Protein AF-J2VXT3-F1 (afdb_monomer)

Structure (mmCIF, N/CA/C/O backbone):
data_AF-J2VXT3-F1
#
_entry.id   AF-J2VXT3-F1
#
loop_
_atom_site.group_PDB
_atom_site.id
_atom_site.type_symbol
_atom_site.label_atom_id
_atom_site.label_alt_id
_atom_site.label_comp_id
_atom_site.label_asym_id
_atom_site.label_entity_id
_atom_site.label_seq_id
_atom_site.pdbx_PDB_ins_code
_atom_site.Cartn_x
_atom_site.Cartn_y
_atom_site.Cartn_z
_atom_site.occupancy
_atom_site.B_iso_or_equiv
_atom_site.auth_seq_id
_atom_site.auth_comp_id
_atom_site.auth_asym_id
_atom_site.auth_atom_id
_atom_site.pdbx_PDB_model_num
ATOM 1 N N . MET A 1 1 ? 18.636 -1.613 35.268 1.00 57.06 1 MET A N 1
ATOM 2 C CA . MET A 1 1 ? 18.680 -3.019 35.725 1.00 57.06 1 MET A CA 1
ATOM 3 C C . MET A 1 1 ? 19.444 -3.824 34.692 1.00 57.06 1 MET A C 1
ATOM 5 O O . MET A 1 1 ? 19.239 -3.580 33.511 1.00 57.06 1 MET A O 1
ATOM 9 N N . ARG A 1 2 ? 20.350 -4.712 35.115 1.00 80.94 2 ARG A N 1
ATOM 10 C CA . ARG A 1 2 ? 21.022 -5.673 34.228 1.00 80.94 2 ARG A CA 1
ATOM 11 C C . ARG A 1 2 ? 20.214 -6.967 34.275 1.00 80.94 2 ARG A C 1
ATOM 13 O O . ARG A 1 2 ? 20.297 -7.686 35.263 1.00 80.94 2 ARG A O 1
ATOM 20 N N . PHE A 1 3 ? 19.382 -7.190 33.260 1.00 83.06 3 PHE A N 1
ATOM 21 C CA . PHE A 1 3 ? 18.452 -8.325 33.219 1.00 83.06 3 PHE A CA 1
ATOM 22 C C . PHE A 1 3 ? 19.189 -9.671 33.278 1.00 83.06 3 PHE A C 1
ATOM 24 O O . PHE A 1 3 ? 18.784 -10.542 34.034 1.00 83.06 3 PHE A O 1
ATOM 31 N N . ASP A 1 4 ? 20.355 -9.773 32.636 1.00 86.12 4 ASP A N 1
ATOM 32 C CA . ASP A 1 4 ? 21.163 -11.002 32.627 1.00 86.12 4 ASP A CA 1
ATOM 33 C C . ASP A 1 4 ? 21.595 -11.468 34.032 1.00 86.12 4 ASP A C 1
ATOM 35 O O . ASP A 1 4 ? 21.594 -12.660 34.325 1.00 86.12 4 ASP A O 1
ATOM 39 N N . GLU A 1 5 ? 21.967 -10.539 34.922 1.00 88.19 5 GLU A N 1
ATOM 40 C CA . GLU A 1 5 ? 22.395 -10.873 36.293 1.00 88.19 5 GLU A CA 1
ATOM 41 C C . GLU A 1 5 ? 21.204 -11.246 37.182 1.00 88.19 5 GLU A C 1
ATOM 43 O O . GLU A 1 5 ? 21.321 -12.100 38.058 1.00 88.19 5 GLU A O 1
ATOM 48 N N . TYR A 1 6 ? 20.050 -10.618 36.943 1.00 82.62 6 TYR A N 1
ATOM 49 C CA . TYR A 1 6 ? 18.806 -10.935 37.638 1.00 82.62 6 TYR A CA 1
ATOM 50 C C . TYR A 1 6 ? 18.299 -12.331 37.253 1.00 82.62 6 TYR A C 1
ATOM 52 O O . TYR A 1 6 ? 17.934 -13.117 38.130 1.00 82.62 6 TYR A O 1
ATOM 60 N N . ASP A 1 7 ? 18.353 -12.675 35.967 1.00 83.12 7 ASP A N 1
ATOM 61 C CA . ASP A 1 7 ? 17.944 -13.983 35.450 1.00 83.12 7 ASP A CA 1
ATOM 62 C C . ASP A 1 7 ? 18.881 -15.095 35.931 1.00 83.12 7 ASP A C 1
ATOM 64 O O . ASP A 1 7 ? 18.415 -16.146 36.365 1.00 83.12 7 ASP A O 1
ATOM 68 N N . GLN A 1 8 ? 20.199 -14.857 35.956 1.00 87.94 8 GLN A N 1
ATOM 69 C CA . GLN A 1 8 ? 21.172 -15.834 36.468 1.00 87.94 8 GLN A CA 1
ATOM 70 C C . GLN A 1 8 ? 20.928 -16.227 37.932 1.00 87.94 8 GLN A C 1
ATOM 72 O O . GLN A 1 8 ? 21.188 -17.369 38.308 1.00 87.94 8 GLN A O 1
ATOM 77 N N . VAL A 1 9 ? 20.446 -15.293 38.757 1.00 85.44 9 VAL A N 1
ATOM 78 C CA . VAL A 1 9 ? 20.171 -15.536 40.181 1.00 85.44 9 VAL A CA 1
ATOM 79 C C . VAL A 1 9 ? 18.765 -16.097 40.399 1.00 85.44 9 VAL A C 1
ATOM 81 O O . VAL A 1 9 ? 18.576 -16.962 41.251 1.00 85.44 9 VAL A O 1
ATOM 84 N N . SER A 1 10 ? 17.774 -15.615 39.649 1.00 80.19 10 SER A N 1
ATOM 85 C CA . SER A 1 10 ? 16.368 -15.973 39.854 1.00 80.19 10 SER A CA 1
ATOM 86 C C . SER A 1 10 ? 15.973 -17.294 39.184 1.00 80.19 10 SER A C 1
ATOM 88 O O . SER A 1 10 ? 15.218 -18.068 39.769 1.00 80.19 10 SER A O 1
ATOM 90 N N . PHE A 1 11 ? 16.536 -17.621 38.016 1.00 79.75 11 PHE A N 1
ATOM 91 C CA . PHE A 1 11 ? 16.177 -18.822 37.255 1.00 79.75 11 PHE A CA 1
ATOM 92 C C . PHE A 1 11 ? 16.401 -20.143 38.019 1.00 79.75 11 PHE A C 1
ATOM 94 O O . PHE A 1 11 ? 15.481 -20.963 38.042 1.00 79.75 11 PHE A O 1
ATOM 101 N N . PRO A 1 12 ? 17.539 -20.373 38.713 1.00 80.94 12 PRO A N 1
ATOM 102 C CA . PRO A 1 12 ? 17.725 -21.590 39.508 1.00 80.94 12 PRO A CA 1
ATOM 103 C C . PRO A 1 12 ? 16.728 -21.707 40.670 1.00 80.94 12 PRO A C 1
ATOM 105 O O . PRO A 1 12 ? 16.311 -22.813 41.004 1.00 80.94 12 PRO A O 1
ATOM 108 N N . LEU A 1 13 ? 16.317 -20.574 41.258 1.00 77.12 13 LEU A N 1
ATOM 109 C CA . LEU A 1 13 ? 15.332 -20.537 42.343 1.00 77.12 13 LEU A CA 1
ATOM 110 C C . LEU A 1 13 ? 13.930 -20.927 41.853 1.00 77.12 13 LEU A C 1
ATOM 112 O O . LEU A 1 13 ? 13.207 -21.591 42.591 1.00 77.12 13 LEU A O 1
ATOM 116 N N . TYR A 1 14 ? 13.554 -20.562 40.623 1.00 73.75 14 TYR A N 1
ATOM 117 C CA . TYR A 1 14 ? 12.281 -20.974 40.011 1.00 73.75 14 TYR A CA 1
ATOM 118 C C . TYR A 1 14 ? 12.310 -22.416 39.483 1.00 73.75 14 TYR A C 1
ATOM 120 O O . TYR A 1 14 ? 11.306 -23.117 39.537 1.00 73.75 14 TYR A O 1
ATOM 128 N N . TYR A 1 15 ? 13.456 -22.883 38.983 1.00 70.44 15 TYR A N 1
ATOM 129 C CA . TYR A 1 15 ? 13.566 -24.217 38.387 1.00 70.44 15 TYR A CA 1
ATOM 130 C C . TYR A 1 15 ? 13.522 -25.354 39.427 1.00 70.44 15 TYR A C 1
ATOM 132 O O . TYR A 1 15 ? 12.909 -26.388 39.170 1.00 70.44 15 TYR A O 1
ATOM 140 N N . ASP A 1 16 ? 14.146 -25.176 40.600 1.00 67.00 16 ASP A N 1
ATOM 141 C CA . ASP A 1 16 ? 14.317 -26.244 41.608 1.00 67.00 16 ASP A CA 1
ATOM 142 C C . ASP A 1 16 ? 13.154 -26.351 42.615 1.00 67.00 16 ASP A C 1
ATOM 144 O O . ASP A 1 16 ? 12.951 -27.374 43.264 1.00 67.00 16 ASP A O 1
ATOM 148 N N . THR A 1 17 ? 12.343 -25.302 42.745 1.00 67.62 17 THR A N 1
ATOM 149 C CA . THR A 1 17 ? 11.277 -25.231 43.757 1.00 67.62 17 THR A CA 1
ATOM 150 C C . THR A 1 17 ? 9.968 -25.894 43.324 1.00 67.62 17 THR A C 1
ATOM 152 O O . THR A 1 17 ? 9.045 -26.001 44.132 1.00 67.62 17 THR A O 1
ATOM 155 N N . GLY A 1 18 ? 9.842 -26.335 42.064 1.00 61.47 18 GLY A N 1
ATOM 156 C CA . GLY A 1 18 ? 8.611 -26.927 41.512 1.00 61.47 18 GLY A CA 1
ATOM 157 C C . GLY A 1 18 ? 7.424 -25.953 41.420 1.00 61.47 18 GLY A C 1
ATOM 158 O O . GLY A 1 18 ? 6.427 -26.243 40.759 1.00 61.47 18 GLY A O 1
ATOM 159 N N . THR A 1 19 ? 7.536 -24.776 42.035 1.00 62.12 19 THR A N 1
ATOM 160 C CA . THR A 1 19 ? 6.777 -23.580 41.701 1.00 62.12 19 THR A CA 1
ATOM 161 C C . THR A 1 19 ? 7.356 -23.072 40.390 1.00 62.12 19 THR A C 1
ATOM 163 O O . THR A 1 19 ? 8.467 -22.559 40.393 1.00 62.12 19 THR A O 1
ATOM 166 N N . GLY A 1 20 ? 6.670 -23.291 39.266 1.00 63.31 20 GLY A N 1
ATOM 167 C CA . GLY A 1 20 ? 7.091 -22.751 37.970 1.00 63.31 20 GLY A CA 1
ATOM 168 C C . GLY A 1 20 ? 7.161 -21.217 37.961 1.00 63.31 20 GLY A C 1
ATOM 169 O O . GLY A 1 20 ? 7.334 -20.566 38.989 1.00 63.31 20 GLY A O 1
ATOM 170 N N . GLU A 1 21 ? 7.006 -20.608 36.789 1.00 64.62 21 GLU A N 1
ATOM 171 C CA . GLU A 1 21 ? 6.978 -19.147 36.665 1.00 64.62 21 GLU A CA 1
ATOM 172 C C . GLU A 1 21 ? 5.977 -18.534 37.680 1.00 64.62 21 GLU A C 1
ATOM 174 O O . GLU A 1 21 ? 4.809 -18.932 37.702 1.00 64.62 21 GLU A O 1
ATOM 179 N N . PRO A 1 22 ? 6.415 -17.628 38.580 1.00 63.44 22 PRO A N 1
ATOM 180 C CA . PRO A 1 22 ? 5.638 -17.221 39.760 1.00 63.44 22 PRO A CA 1
ATOM 181 C C . PRO A 1 22 ? 4.381 -16.412 39.414 1.00 63.44 22 PRO A C 1
ATOM 183 O O . PRO A 1 22 ? 3.518 -16.209 40.268 1.00 63.44 22 PRO A O 1
ATOM 186 N N . SER A 1 23 ? 4.276 -15.941 38.172 1.00 69.12 23 SER A N 1
ATOM 187 C CA . SER A 1 23 ? 3.123 -15.226 37.644 1.00 69.12 23 SER A CA 1
ATOM 188 C C . SER A 1 23 ? 2.583 -15.946 36.419 1.00 69.12 23 SER A C 1
ATOM 190 O O . SER A 1 23 ? 3.312 -16.156 35.452 1.00 69.12 23 SER A O 1
ATOM 192 N N . THR A 1 24 ? 1.288 -16.248 36.422 1.00 71.94 24 THR A N 1
ATOM 193 C CA . THR A 1 24 ? 0.590 -16.682 35.213 1.00 71.94 24 THR A CA 1
ATOM 194 C C . THR A 1 24 ? 0.657 -15.562 34.178 1.00 71.94 24 THR A C 1
ATOM 196 O O . THR A 1 24 ? 0.096 -14.487 34.390 1.00 71.94 24 THR A O 1
ATOM 199 N N . VAL A 1 25 ? 1.343 -15.804 33.063 1.00 78.69 25 VAL A N 1
ATOM 200 C CA . VAL A 1 25 ? 1.328 -14.898 31.913 1.00 78.69 25 VAL A CA 1
ATOM 201 C C . VAL A 1 25 ? 0.141 -15.278 31.038 1.00 78.69 25 VAL A C 1
ATOM 203 O O . VAL A 1 25 ? 0.118 -16.350 30.433 1.00 78.69 25 VAL A O 1
ATOM 206 N N . GLU A 1 26 ? -0.867 -14.412 30.986 1.00 82.69 26 GLU A N 1
ATOM 207 C CA . GLU A 1 26 ? -1.984 -14.593 30.063 1.00 82.69 26 GLU A CA 1
ATOM 208 C C . GLU A 1 26 ? -1.557 -14.201 28.645 1.00 82.69 26 GLU A C 1
ATOM 210 O O . GLU A 1 26 ? -1.003 -13.125 28.411 1.00 82.69 26 GLU A O 1
ATOM 215 N N . VAL A 1 27 ? -1.813 -15.087 27.682 1.00 88.00 27 VAL A N 1
ATOM 216 C CA . VAL A 1 27 ? -1.552 -14.821 26.267 1.00 88.00 27 VAL A CA 1
ATOM 217 C C . VAL A 1 27 ? -2.841 -14.350 25.617 1.00 88.00 27 VAL A C 1
ATOM 219 O O . VAL A 1 27 ? -3.770 -15.128 25.406 1.00 88.00 27 VAL A O 1
ATOM 222 N N . VAL A 1 28 ? -2.868 -13.073 25.252 1.00 89.31 28 VAL A N 1
ATOM 223 C CA . VAL A 1 28 ? -4.007 -12.449 24.580 1.00 89.31 28 VAL A CA 1
ATOM 224 C C . VAL A 1 28 ? -3.690 -12.292 23.100 1.00 89.31 28 VAL A C 1
ATOM 226 O O . VAL A 1 28 ? -2.716 -11.641 22.717 1.00 89.31 28 VAL A O 1
ATOM 229 N N . ARG A 1 29 ? -4.529 -12.879 22.244 1.00 89.88 29 ARG A N 1
ATOM 230 C CA . ARG A 1 29 ? -4.445 -12.704 20.791 1.00 89.88 29 ARG A CA 1
ATOM 231 C C . ARG A 1 29 ? -5.191 -11.434 20.382 1.00 89.88 29 ARG A C 1
ATOM 233 O O . ARG A 1 29 ? -6.381 -11.294 20.646 1.00 89.88 29 ARG A O 1
ATOM 240 N N . ILE A 1 30 ? -4.508 -10.545 19.663 1.00 90.25 30 ILE A N 1
ATOM 241 C CA . ILE A 1 30 ? -5.126 -9.400 18.986 1.00 90.25 30 ILE A CA 1
ATOM 242 C C . ILE A 1 30 ? -5.135 -9.697 17.488 1.00 90.25 30 ILE A C 1
ATOM 244 O O . ILE A 1 30 ? -4.081 -9.780 16.859 1.00 90.25 30 ILE A O 1
ATOM 248 N N . SER A 1 31 ? -6.321 -9.908 16.918 1.00 88.56 31 SER A N 1
ATOM 249 C CA . SER A 1 31 ? -6.483 -10.274 15.511 1.00 88.56 31 SER A CA 1
ATOM 250 C C . SER A 1 31 ? -7.756 -9.663 14.918 1.00 88.56 31 SER A C 1
ATOM 252 O O . SER A 1 31 ? -8.776 -9.631 15.612 1.00 88.56 31 SER A O 1
ATOM 254 N N . PRO A 1 32 ? -7.731 -9.246 13.638 1.00 88.56 32 PRO A N 1
ATOM 255 C CA . PRO A 1 32 ? -8.920 -8.754 12.941 1.00 88.56 32 PRO A CA 1
ATOM 256 C C . PRO A 1 32 ? -10.075 -9.756 12.907 1.00 88.56 32 PRO A C 1
ATOM 258 O O . PRO A 1 32 ? -11.232 -9.352 12.976 1.00 88.56 32 PRO A O 1
ATOM 261 N N . GLU A 1 33 ? -9.756 -11.053 12.852 1.00 87.75 33 GLU A N 1
ATOM 262 C CA . GLU A 1 33 ? -10.724 -12.159 12.863 1.00 87.75 33 GLU A CA 1
ATOM 263 C C . GLU A 1 33 ? -11.439 -12.306 14.214 1.00 87.75 33 GLU A C 1
ATOM 265 O O . GLU A 1 33 ? -12.527 -12.879 14.294 1.00 87.75 33 GLU A O 1
ATOM 270 N N . ASP A 1 34 ? -10.809 -11.829 15.292 1.00 90.06 34 ASP A N 1
ATOM 271 C CA . ASP A 1 34 ? -11.348 -11.919 16.644 1.00 90.06 34 ASP A CA 1
ATOM 272 C C . ASP A 1 34 ? -12.244 -10.724 16.979 1.00 90.06 34 ASP A C 1
ATOM 274 O O . ASP A 1 34 ? -13.239 -10.903 17.676 1.00 90.06 34 ASP A O 1
ATOM 278 N N . ALA A 1 35 ? -11.958 -9.541 16.434 1.00 92.56 35 ALA A N 1
ATOM 279 C CA . ALA A 1 35 ? -12.797 -8.357 16.587 1.00 92.56 35 ALA A CA 1
ATOM 280 C C . ALA A 1 35 ? -14.028 -8.426 15.667 1.00 92.56 35 ALA A C 1
ATOM 282 O O . ALA A 1 35 ? -13.901 -8.318 14.455 1.00 92.56 35 ALA A O 1
ATOM 283 N N . SER A 1 36 ? -15.229 -8.600 16.213 1.00 91.31 36 SER A N 1
ATOM 284 C CA . SER A 1 36 ? -16.452 -8.826 15.416 1.00 91.31 36 SER A CA 1
ATOM 285 C C . SER A 1 36 ? -17.468 -7.688 15.515 1.00 91.31 36 SER A C 1
ATOM 287 O O . SER A 1 36 ? -18.481 -7.714 14.820 1.00 91.31 36 SER A O 1
ATOM 289 N N . SER A 1 37 ? -17.209 -6.659 16.333 1.00 90.56 37 SER A N 1
ATOM 290 C CA . SER A 1 37 ? -18.201 -5.607 16.606 1.00 90.56 37 SER A CA 1
ATOM 291 C C . SER A 1 37 ? -18.589 -4.764 15.384 1.00 90.56 37 SER A C 1
ATOM 293 O O . SER A 1 37 ? -19.707 -4.245 15.323 1.00 90.56 37 SER A O 1
ATOM 295 N N . LEU A 1 38 ? -17.676 -4.604 14.419 1.00 89.56 38 LEU A N 1
ATOM 296 C CA . LEU A 1 38 ? -17.919 -3.858 13.181 1.00 89.56 38 LEU A CA 1
ATOM 297 C C . LEU A 1 38 ? -18.078 -4.778 11.972 1.00 89.56 38 LEU A C 1
ATOM 299 O O . LEU A 1 38 ? -19.038 -4.642 11.222 1.00 89.56 38 LEU A O 1
ATOM 303 N N . ILE A 1 39 ? -17.142 -5.703 11.771 1.00 88.00 39 ILE A N 1
ATOM 304 C CA . ILE A 1 39 ? -17.186 -6.685 10.685 1.00 88.00 39 ILE A CA 1
ATOM 305 C C . ILE A 1 39 ? -16.735 -8.022 11.264 1.00 88.00 39 ILE A C 1
ATOM 307 O O . ILE A 1 39 ? -15.639 -8.105 11.819 1.00 88.00 39 ILE A O 1
ATOM 311 N N . ASP A 1 40 ? -17.559 -9.057 11.113 1.00 87.19 40 ASP A N 1
ATOM 312 C CA . ASP A 1 40 ? -17.205 -10.432 11.470 1.00 87.19 40 ASP A CA 1
ATOM 313 C C . ASP A 1 40 ? -16.637 -11.161 10.243 1.00 87.19 40 ASP A C 1
ATOM 315 O O . ASP A 1 40 ? -17.373 -11.749 9.456 1.00 87.19 40 ASP A O 1
ATOM 319 N N . GLU A 1 41 ? -15.311 -11.139 10.076 1.00 79.88 41 GLU A N 1
ATOM 320 C CA . GLU A 1 41 ? -14.649 -11.777 8.925 1.00 79.88 41 GLU A CA 1
ATOM 321 C C . GLU A 1 41 ? -14.821 -13.310 8.886 1.00 79.88 41 GLU A C 1
ATOM 323 O O . GLU A 1 41 ? -14.661 -13.913 7.823 1.00 79.88 41 GLU A O 1
ATOM 328 N N . ARG A 1 42 ? -15.145 -13.958 10.018 1.00 76.56 42 ARG A N 1
ATOM 329 C CA . ARG A 1 42 ? -15.316 -15.420 10.093 1.00 76.56 42 ARG A CA 1
ATOM 330 C C . ARG A 1 42 ? -16.704 -15.865 9.657 1.00 76.56 42 ARG A C 1
ATOM 332 O O . ARG A 1 42 ? -16.824 -16.910 9.018 1.00 76.56 42 ARG A O 1
ATOM 339 N N . HIS A 1 43 ? -17.731 -15.096 10.010 1.00 69.75 43 HIS A N 1
ATOM 340 C CA . HIS A 1 43 ? -19.128 -15.464 9.768 1.00 69.75 43 HIS A CA 1
ATOM 341 C C . HIS A 1 43 ? -19.831 -14.599 8.721 1.00 69.75 43 HIS A C 1
ATOM 343 O O . HIS A 1 43 ? -21.008 -14.840 8.452 1.00 69.75 43 HIS A O 1
ATOM 349 N N . ASP A 1 44 ? -19.150 -13.635 8.098 1.00 66.12 44 ASP A N 1
ATOM 350 C CA . ASP A 1 44 ? -19.704 -12.913 6.954 1.00 66.12 44 ASP A CA 1
ATOM 351 C C . ASP A 1 44 ? -19.900 -13.876 5.764 1.00 66.12 44 ASP A C 1
ATOM 353 O O . ASP A 1 44 ? -18.947 -14.269 5.086 1.00 66.12 44 ASP A O 1
ATOM 357 N N . GLN A 1 45 ? -21.157 -14.293 5.553 1.00 53.00 45 GLN A N 1
ATOM 358 C CA . GLN A 1 45 ? -21.620 -15.224 4.512 1.00 53.00 45 GLN A CA 1
ATOM 359 C C . GLN A 1 45 ? -21.947 -14.519 3.184 1.00 53.00 45 GLN A C 1
ATOM 361 O O . GLN A 1 45 ? -22.822 -14.958 2.431 1.00 53.00 45 GLN A O 1
ATOM 366 N N . GLY A 1 46 ? -21.272 -13.414 2.864 1.00 56.03 46 GLY A N 1
ATOM 367 C CA . GLY A 1 46 ? -21.299 -12.880 1.506 1.00 56.03 46 GLY A CA 1
ATOM 368 C C . GLY A 1 46 ? -20.886 -13.954 0.487 1.00 56.03 46 GLY A C 1
ATOM 369 O O . GLY A 1 46 ? -20.044 -14.809 0.770 1.00 56.03 46 GLY A O 1
ATOM 370 N N . ALA A 1 47 ? -21.466 -13.933 -0.720 1.00 48.81 47 ALA A N 1
ATOM 371 C CA . ALA A 1 47 ? -20.981 -14.777 -1.815 1.00 48.81 47 ALA A CA 1
ATOM 372 C C . ALA A 1 47 ? -19.457 -14.597 -1.940 1.00 48.81 47 ALA A C 1
ATOM 374 O O . ALA A 1 47 ? -18.989 -13.465 -1.898 1.00 48.81 47 ALA A O 1
ATOM 375 N N . VAL A 1 48 ? -18.694 -15.685 -2.110 1.00 50.81 48 VAL A N 1
ATOM 376 C CA . VAL A 1 48 ? -17.209 -15.753 -2.067 1.00 50.81 48 VAL A CA 1
ATOM 377 C C . VAL A 1 48 ? -16.487 -14.648 -2.876 1.00 50.81 48 VAL A C 1
ATOM 379 O O . VAL A 1 48 ? -15.328 -14.337 -2.616 1.00 50.81 48 VAL A O 1
ATOM 382 N N . ALA A 1 49 ? -17.170 -14.012 -3.832 1.00 47.56 49 ALA A N 1
ATOM 383 C CA . ALA A 1 49 ? -16.686 -12.873 -4.611 1.00 47.56 49 ALA A CA 1
ATOM 384 C C . ALA A 1 49 ? -16.715 -11.497 -3.894 1.00 47.56 49 ALA A C 1
ATOM 386 O O . ALA A 1 49 ? -16.043 -10.580 -4.363 1.00 47.56 49 ALA A O 1
ATOM 387 N N . HIS A 1 50 ? -17.457 -11.330 -2.792 1.00 52.62 50 HIS A N 1
ATOM 388 C CA . HIS A 1 50 ? -17.724 -10.038 -2.134 1.00 52.62 50 HIS A CA 1
ATOM 389 C C . HIS A 1 50 ? -17.619 -10.082 -0.601 1.00 52.62 50 HIS A C 1
ATOM 391 O O . HIS A 1 50 ? -18.280 -9.309 0.087 1.00 52.62 50 HIS A O 1
ATOM 397 N N . GLN A 1 51 ? -16.797 -10.975 -0.045 1.00 64.88 51 GLN A N 1
ATOM 398 C CA . GLN A 1 51 ? -16.527 -10.956 1.392 1.00 64.88 51 GLN A CA 1
ATOM 399 C C . GLN A 1 51 ? -15.701 -9.706 1.733 1.00 64.88 51 GLN A C 1
ATOM 401 O O . GLN A 1 51 ? -14.552 -9.562 1.283 1.00 64.88 51 GLN A O 1
ATOM 406 N N . ARG A 1 52 ? -16.294 -8.782 2.499 1.00 73.44 52 ARG A N 1
ATOM 407 C CA . ARG A 1 52 ? -15.608 -7.562 2.930 1.00 73.44 52 ARG A CA 1
ATOM 408 C C . ARG A 1 52 ? -14.496 -7.976 3.883 1.00 73.44 52 ARG A C 1
ATOM 410 O O . ARG A 1 52 ? -14.709 -8.721 4.829 1.00 73.44 52 ARG A O 1
ATOM 417 N N . ARG A 1 53 ? -13.282 -7.504 3.605 1.00 80.94 53 ARG A N 1
ATOM 418 C CA . ARG A 1 53 ? -12.139 -7.686 4.514 1.00 80.94 53 ARG A CA 1
ATOM 419 C C . ARG A 1 53 ? -11.649 -6.332 4.956 1.00 80.94 53 ARG A C 1
ATOM 421 O O . ARG A 1 53 ? -11.560 -5.419 4.128 1.00 80.94 53 ARG A O 1
ATOM 428 N N . LYS A 1 54 ? -11.298 -6.252 6.229 1.00 88.38 54 LYS A N 1
ATOM 429 C CA . LYS A 1 54 ? -10.794 -5.058 6.891 1.00 88.38 54 LYS A CA 1
ATOM 430 C C . LYS A 1 54 ? -9.431 -4.673 6.329 1.00 88.38 54 LYS A C 1
ATOM 432 O O . LYS A 1 54 ? -9.235 -3.548 5.880 1.00 88.38 54 LYS A O 1
ATOM 437 N N . LEU A 1 55 ? -8.500 -5.627 6.284 1.00 88.25 55 LEU A N 1
ATOM 438 C CA . LEU A 1 55 ? -7.105 -5.362 5.923 1.00 88.25 55 LEU A CA 1
ATOM 439 C C . LEU A 1 55 ? -6.831 -5.536 4.425 1.00 88.25 55 LEU A C 1
ATOM 441 O O . LEU A 1 55 ? -6.992 -6.627 3.870 1.00 88.25 55 LEU A O 1
ATOM 445 N N . ALA A 1 56 ? -6.305 -4.488 3.790 1.00 83.81 56 ALA A N 1
ATOM 446 C CA . ALA A 1 56 ? -5.813 -4.534 2.413 1.00 83.81 56 ALA A CA 1
ATOM 447 C C . ALA A 1 56 ? -4.370 -5.041 2.325 1.00 83.81 56 ALA A C 1
ATOM 449 O O . ALA A 1 56 ? -3.987 -5.657 1.329 1.00 83.81 56 ALA A O 1
ATOM 450 N N . GLY A 1 57 ? -3.571 -4.852 3.377 1.00 74.06 57 GLY A N 1
ATOM 451 C CA . GLY A 1 57 ? -2.180 -5.290 3.415 1.00 74.06 57 GLY A CA 1
ATOM 452 C C . GLY A 1 57 ? -1.980 -6.798 3.368 1.00 74.06 57 GLY A C 1
ATOM 453 O O . GLY A 1 57 ? -0.886 -7.234 3.029 1.00 74.06 57 GLY A O 1
ATOM 454 N N . THR A 1 58 ? -3.026 -7.595 3.618 1.00 75.94 58 THR A N 1
ATOM 455 C CA . THR A 1 58 ? -3.007 -9.061 3.449 1.00 75.94 58 THR A CA 1
ATOM 456 C C . THR A 1 58 ? -2.804 -9.493 1.993 1.00 75.94 58 THR A C 1
ATOM 458 O O . THR A 1 58 ? -2.377 -10.619 1.733 1.00 75.94 58 THR A O 1
ATOM 461 N N . ALA A 1 59 ? -3.045 -8.597 1.032 1.00 75.81 59 ALA A N 1
ATOM 462 C CA . ALA A 1 59 ? -2.714 -8.825 -0.366 1.00 75.81 59 ALA A CA 1
ATOM 463 C C . ALA A 1 59 ? -1.196 -8.984 -0.580 1.00 75.81 59 ALA A C 1
ATOM 465 O O . ALA A 1 59 ? -0.376 -8.536 0.222 1.00 75.81 59 ALA A O 1
ATOM 466 N N . LEU A 1 60 ? -0.820 -9.614 -1.700 1.00 71.19 60 LEU A N 1
ATOM 467 C CA . LEU A 1 60 ? 0.580 -9.844 -2.086 1.00 71.19 60 LEU A CA 1
ATOM 468 C C . LEU A 1 60 ? 1.413 -10.501 -0.970 1.00 71.19 60 LEU A C 1
ATOM 470 O O . LEU A 1 60 ? 2.474 -10.002 -0.606 1.00 71.19 60 LEU A O 1
ATOM 474 N N . PHE A 1 61 ? 0.923 -11.617 -0.423 1.00 74.75 61 PHE A N 1
ATOM 475 C CA . PHE A 1 61 ? 1.591 -12.355 0.659 1.00 74.75 61 PHE A CA 1
ATOM 476 C C . PHE A 1 61 ? 1.876 -11.488 1.900 1.00 74.75 61 PHE A C 1
ATOM 478 O O . PHE A 1 61 ? 2.961 -11.565 2.466 1.00 74.75 61 PHE A O 1
ATOM 485 N N . HIS A 1 62 ? 0.909 -10.664 2.320 1.00 75.75 62 HIS A N 1
ATOM 486 C CA . HIS A 1 62 ? 1.010 -9.751 3.471 1.00 75.75 62 HIS A CA 1
ATOM 487 C C . HIS A 1 62 ? 1.924 -8.525 3.289 1.00 75.75 62 HIS A C 1
ATOM 489 O O . HIS A 1 62 ? 2.206 -7.815 4.255 1.00 75.75 62 HIS A O 1
ATOM 495 N N . PHE A 1 63 ? 2.366 -8.233 2.060 1.00 74.56 63 PHE A N 1
ATOM 496 C CA . PHE A 1 63 ? 3.187 -7.053 1.760 1.00 74.56 63 PHE A CA 1
ATOM 497 C C . PHE A 1 63 ? 2.416 -5.907 1.095 1.00 74.56 63 PHE A C 1
ATOM 499 O O . PHE A 1 63 ? 3.017 -4.877 0.777 1.00 74.56 63 PHE A O 1
ATOM 506 N N . GLY A 1 64 ? 1.100 -6.038 0.899 1.00 72.38 64 GLY A N 1
ATOM 507 C CA . GLY A 1 64 ? 0.281 -5.022 0.231 1.00 72.38 64 GLY A CA 1
ATOM 508 C C . GLY A 1 64 ? 0.397 -3.637 0.873 1.00 72.38 64 GLY A C 1
ATOM 509 O O . GLY A 1 64 ? 0.502 -2.631 0.172 1.00 72.38 64 GLY A O 1
ATOM 510 N N . ALA A 1 65 ? 0.491 -3.585 2.203 1.00 69.75 65 ALA A N 1
ATOM 511 C CA . ALA A 1 65 ? 0.620 -2.337 2.946 1.00 69.75 65 ALA A CA 1
ATOM 512 C C . ALA A 1 65 ? 1.898 -1.560 2.572 1.00 69.75 65 ALA A C 1
ATOM 514 O O . ALA A 1 65 ? 1.923 -0.342 2.634 1.00 69.75 65 ALA A O 1
ATOM 515 N N . PHE A 1 66 ? 2.978 -2.192 2.111 1.00 73.56 66 PHE A N 1
ATOM 516 C CA . PHE A 1 66 ? 4.196 -1.445 1.760 1.00 73.56 66 PHE A CA 1
ATOM 517 C C . PHE A 1 66 ? 4.104 -0.703 0.424 1.00 73.56 66 PHE A C 1
ATOM 519 O O . PHE A 1 66 ? 4.938 0.160 0.139 1.00 73.56 66 PHE A O 1
ATOM 526 N N . LEU A 1 67 ? 3.121 -1.044 -0.406 1.00 74.19 67 LEU A N 1
ATOM 527 C CA . LEU A 1 67 ? 3.063 -0.608 -1.799 1.00 74.19 67 LEU A CA 1
ATOM 528 C C . LEU A 1 67 ? 2.118 0.570 -2.011 1.00 74.19 67 LEU A C 1
ATOM 530 O O . LEU A 1 67 ? 2.351 1.362 -2.924 1.00 74.19 67 LEU A O 1
ATOM 534 N N . ASP A 1 68 ? 1.121 0.725 -1.140 1.00 78.50 68 ASP A N 1
ATOM 535 C CA . ASP A 1 68 ? 0.109 1.765 -1.258 1.00 78.50 68 ASP A CA 1
ATOM 536 C C . ASP A 1 68 ? -0.099 2.513 0.072 1.00 78.50 68 ASP A C 1
ATOM 538 O O . ASP A 1 68 ? -0.290 1.928 1.140 1.00 78.50 68 ASP A O 1
ATOM 542 N N . ALA A 1 69 ? -0.039 3.846 0.029 1.00 81.88 69 ALA A N 1
ATOM 543 C CA . ALA A 1 69 ? -0.243 4.682 1.211 1.00 81.88 69 ALA A CA 1
ATOM 544 C C . ALA A 1 69 ? -1.694 4.657 1.720 1.00 81.88 69 ALA A C 1
ATOM 546 O O . ALA A 1 69 ? -1.913 4.760 2.926 1.00 81.88 69 ALA A O 1
ATOM 547 N N . GLN A 1 70 ? -2.674 4.511 0.831 1.00 83.19 70 GLN A N 1
ATOM 548 C CA . GLN A 1 70 ? -4.081 4.381 1.189 1.00 83.19 70 GLN A CA 1
ATOM 549 C C . GLN A 1 70 ? -4.346 3.051 1.893 1.00 83.19 70 GLN A C 1
ATOM 551 O O . GLN A 1 70 ? -5.046 3.047 2.902 1.00 83.19 70 GLN A O 1
ATOM 556 N N . TRP A 1 71 ? -3.732 1.956 1.434 1.00 87.12 71 TRP A N 1
ATOM 557 C CA . TRP A 1 71 ? -3.847 0.658 2.108 1.00 87.12 71 TRP A CA 1
ATOM 558 C C . TRP A 1 71 ? -3.233 0.698 3.507 1.00 87.12 71 TRP A C 1
ATOM 560 O O . TRP A 1 71 ? -3.826 0.172 4.439 1.00 87.12 71 TRP A O 1
ATOM 570 N N . ARG A 1 72 ? -2.108 1.407 3.697 1.00 87.88 72 ARG A N 1
ATOM 571 C CA . ARG A 1 72 ? -1.541 1.622 5.044 1.00 87.88 72 ARG A CA 1
ATOM 572 C C . ARG A 1 72 ? -2.480 2.368 5.968 1.00 87.88 72 ARG A C 1
ATOM 574 O O . ARG A 1 72 ? -2.634 1.956 7.107 1.00 87.88 72 ARG A O 1
ATOM 581 N N . ARG A 1 73 ? -3.080 3.464 5.497 1.00 89.06 73 ARG A N 1
ATOM 582 C CA . ARG A 1 73 ? -4.034 4.232 6.311 1.00 89.06 73 ARG A CA 1
ATOM 583 C C . ARG A 1 73 ? -5.243 3.380 6.691 1.00 89.06 73 ARG A C 1
ATOM 585 O O . ARG A 1 73 ? -5.613 3.357 7.856 1.00 89.06 73 ARG A O 1
ATOM 592 N N . ASN A 1 74 ? -5.781 2.619 5.737 1.00 90.31 74 ASN A N 1
ATOM 593 C CA . ASN A 1 74 ? -6.845 1.650 5.994 1.00 90.31 74 ASN A CA 1
ATOM 594 C C . ASN A 1 74 ? -6.445 0.632 7.075 1.00 90.31 74 ASN A C 1
ATOM 596 O O . ASN A 1 74 ? -7.185 0.432 8.032 1.00 90.31 74 ASN A O 1
ATOM 600 N N . ASP A 1 75 ? -5.273 0.011 6.940 1.00 91.31 75 ASP A N 1
ATOM 601 C CA . ASP A 1 75 ? -4.818 -1.028 7.866 1.00 91.31 75 ASP A CA 1
ATOM 602 C C . ASP A 1 75 ? -4.498 -0.469 9.261 1.00 91.31 75 ASP A C 1
ATOM 604 O O . ASP A 1 75 ? -4.763 -1.138 10.255 1.00 91.31 75 ASP A O 1
ATOM 608 N N . ILE A 1 76 ? -3.978 0.762 9.356 1.00 92.31 76 ILE A N 1
ATOM 609 C CA . ILE A 1 76 ? -3.776 1.464 10.634 1.00 92.31 76 ILE A CA 1
ATOM 610 C C . ILE A 1 76 ? -5.124 1.737 11.301 1.00 92.31 76 ILE A C 1
ATOM 612 O O . ILE A 1 76 ? -5.288 1.403 12.473 1.00 92.31 76 ILE A O 1
ATOM 616 N N . MET A 1 77 ? -6.097 2.283 10.566 1.00 94.06 77 MET A N 1
ATOM 617 C CA . MET A 1 77 ? -7.440 2.533 11.090 1.00 94.06 77 MET A CA 1
ATOM 618 C C . MET A 1 77 ? -8.072 1.239 11.617 1.00 94.06 77 MET A C 1
ATOM 620 O O . MET A 1 77 ? -8.487 1.191 12.774 1.00 94.06 77 MET A O 1
ATOM 624 N N . TRP A 1 78 ? -8.101 0.172 10.812 1.00 94.00 78 TRP A N 1
ATOM 625 C CA . TRP A 1 78 ? -8.653 -1.118 11.239 1.00 94.00 78 TRP A CA 1
ATOM 626 C C . TRP A 1 78 ? -7.873 -1.739 12.395 1.00 94.00 78 TRP A C 1
ATOM 628 O O . TRP A 1 78 ? -8.486 -2.235 13.333 1.00 94.00 78 TRP A O 1
ATOM 638 N N . GLY A 1 79 ? -6.543 -1.632 12.401 1.00 94.31 79 GLY A N 1
ATOM 639 C CA . GLY A 1 79 ? -5.717 -2.078 13.521 1.00 94.31 79 GLY A CA 1
ATOM 640 C C . GLY A 1 79 ? -6.053 -1.359 14.830 1.00 94.31 79 GLY A C 1
ATOM 641 O O . GLY A 1 79 ? -6.077 -1.990 15.885 1.00 94.31 79 GLY A O 1
ATOM 642 N N . ARG A 1 80 ? -6.373 -0.059 14.776 1.00 96.06 80 ARG A N 1
ATOM 643 C CA . ARG A 1 80 ? -6.838 0.709 15.942 1.00 96.06 80 ARG A CA 1
ATOM 644 C C . ARG A 1 80 ? -8.239 0.279 16.389 1.00 96.06 80 ARG A C 1
ATOM 646 O O . ARG A 1 80 ? -8.452 0.124 17.589 1.00 96.06 80 ARG A O 1
ATOM 653 N N . LEU A 1 81 ? -9.167 0.080 15.449 1.00 95.88 81 LEU A N 1
ATOM 654 C CA . LEU A 1 81 ? -10.552 -0.333 15.727 1.00 95.88 81 LEU A CA 1
ATOM 655 C C . LEU A 1 81 ? -10.628 -1.744 16.323 1.00 95.88 81 LEU A C 1
ATOM 657 O O . LEU A 1 81 ? -11.283 -1.954 17.340 1.00 95.88 81 LEU A O 1
ATOM 661 N N . ASP A 1 82 ? -9.926 -2.702 15.722 1.00 95.25 82 ASP A N 1
ATOM 662 C CA . ASP A 1 82 ? -9.882 -4.078 16.212 1.00 95.25 82 ASP A CA 1
ATOM 663 C C . ASP A 1 82 ? -9.072 -4.157 17.514 1.00 95.25 82 ASP A C 1
ATOM 665 O O . ASP A 1 82 ? -9.455 -4.842 18.463 1.00 95.25 82 ASP A O 1
ATOM 669 N N . GLY A 1 83 ? -7.968 -3.408 17.592 1.00 95.50 83 GLY A N 1
ATOM 670 C CA . GLY A 1 83 ? -7.119 -3.334 18.776 1.00 95.50 83 GLY A CA 1
ATOM 671 C C . GLY A 1 83 ? -7.867 -2.827 20.006 1.00 95.50 83 GLY A C 1
ATOM 672 O O . GLY A 1 83 ? -7.762 -3.445 21.064 1.00 95.50 83 GLY A O 1
ATOM 673 N N . CYS A 1 84 ? -8.655 -1.751 19.887 1.00 96.50 84 CYS A N 1
ATOM 674 C CA . CYS A 1 84 ? -9.405 -1.226 21.030 1.00 96.50 84 CYS A CA 1
ATOM 675 C C . CYS A 1 84 ? -10.476 -2.211 21.517 1.00 96.50 84 CYS A C 1
ATOM 677 O O . CYS A 1 84 ? -10.621 -2.388 22.724 1.00 96.50 84 CYS A O 1
ATOM 679 N N . GLU A 1 85 ? -11.147 -2.922 20.607 1.00 95.62 85 GLU A N 1
ATOM 680 C CA . GLU A 1 85 ? -12.098 -3.981 20.951 1.00 95.62 85 GLU A CA 1
ATOM 681 C C . GLU A 1 85 ? -11.429 -5.103 21.748 1.00 95.62 85 GLU A C 1
ATOM 683 O O . GLU A 1 85 ? -11.891 -5.452 22.832 1.00 95.62 85 GLU A O 1
ATOM 688 N N . ARG A 1 86 ? -10.303 -5.633 21.251 1.00 95.69 86 ARG A N 1
ATOM 689 C CA . ARG A 1 86 ? -9.587 -6.730 21.921 1.00 95.69 86 ARG A CA 1
ATOM 690 C C . ARG A 1 86 ? -9.003 -6.310 23.269 1.00 95.69 86 ARG A C 1
ATOM 692 O O . ARG A 1 86 ? -9.082 -7.073 24.230 1.00 95.69 86 ARG A O 1
ATOM 699 N N . ILE A 1 87 ? -8.453 -5.098 23.364 1.00 95.12 87 ILE A N 1
ATOM 700 C CA . ILE A 1 87 ? -7.929 -4.555 24.625 1.00 95.12 87 ILE A CA 1
ATOM 701 C C . ILE A 1 87 ? -9.059 -4.407 25.649 1.00 95.12 87 ILE A C 1
ATOM 703 O O . ILE A 1 87 ? -8.898 -4.821 26.793 1.00 95.12 87 ILE A O 1
ATOM 707 N N . LEU A 1 88 ? -10.213 -3.867 25.253 1.00 95.44 88 LEU A N 1
ATOM 708 C CA . LEU A 1 88 ? -11.352 -3.701 26.156 1.00 95.44 88 LEU A CA 1
ATOM 709 C C . LEU A 1 88 ? -11.957 -5.040 26.592 1.00 95.44 88 LEU A C 1
ATOM 711 O O . LEU A 1 88 ? -12.289 -5.187 27.766 1.00 95.44 88 LEU A O 1
ATOM 715 N N . ASP A 1 89 ? -12.057 -6.023 25.694 1.00 93.75 89 ASP A N 1
ATOM 716 C CA . ASP A 1 89 ? -12.490 -7.384 26.043 1.00 93.75 89 ASP A CA 1
ATOM 717 C C . ASP A 1 89 ? -11.546 -8.046 27.055 1.00 93.75 89 ASP A C 1
ATOM 719 O O . ASP A 1 89 ? -12.003 -8.753 27.952 1.00 93.75 89 ASP A O 1
ATOM 723 N N . THR A 1 90 ? -10.246 -7.761 26.954 1.00 93.38 90 THR A N 1
ATOM 724 C CA . THR A 1 90 ? -9.222 -8.273 27.877 1.00 93.38 90 THR A CA 1
ATOM 725 C C . THR A 1 90 ? -9.280 -7.587 29.241 1.00 93.38 90 THR A C 1
ATOM 727 O O . THR A 1 90 ? -9.191 -8.245 30.271 1.00 93.38 90 THR A O 1
ATOM 730 N N . LEU A 1 91 ? -9.426 -6.258 29.270 1.00 93.50 91 LEU A N 1
ATOM 731 C CA . LEU A 1 91 ? -9.453 -5.483 30.516 1.00 93.50 91 LEU A CA 1
ATOM 732 C C . LEU A 1 91 ? -10.766 -5.653 31.291 1.00 93.50 91 LEU A C 1
ATOM 734 O O . LEU A 1 91 ? -10.774 -5.554 32.517 1.00 93.50 91 LEU A O 1
ATOM 738 N N . PHE A 1 92 ? -11.871 -5.908 30.587 1.00 94.25 92 PHE A N 1
ATOM 739 C CA . PHE A 1 92 ? -13.214 -6.023 31.157 1.00 94.25 92 PHE A CA 1
ATOM 740 C C . PHE A 1 92 ? -13.883 -7.350 30.750 1.00 94.25 92 PHE A C 1
ATOM 742 O O . PHE A 1 92 ? -14.904 -7.330 30.054 1.00 94.25 92 PHE A O 1
ATOM 749 N N . PRO A 1 93 ? -13.350 -8.513 31.173 1.00 89.25 93 PRO A N 1
ATOM 750 C CA . PRO A 1 93 ? -13.819 -9.818 30.700 1.00 89.25 93 PRO A CA 1
ATOM 751 C C . PRO A 1 93 ? -15.168 -10.230 31.308 1.00 89.25 93 PRO A C 1
ATOM 753 O O . PRO A 1 93 ? -15.881 -11.062 30.743 1.00 89.25 93 PRO A O 1
ATOM 756 N N . ALA A 1 94 ? -15.538 -9.661 32.458 1.00 92.19 94 ALA A N 1
ATOM 757 C CA . ALA A 1 94 ? -16.718 -10.082 33.199 1.00 92.19 94 ALA A CA 1
ATOM 758 C C . ALA A 1 94 ? -18.036 -9.668 32.489 1.00 92.19 94 ALA A C 1
ATOM 760 O O . ALA A 1 94 ? -18.119 -8.589 31.895 1.00 92.19 94 ALA A O 1
ATOM 761 N N . PRO A 1 95 ? -19.091 -10.508 32.501 1.00 89.31 95 PRO A N 1
ATOM 762 C CA . PRO A 1 95 ? -20.337 -10.205 31.785 1.00 89.31 95 PRO A CA 1
ATOM 763 C C . PRO A 1 95 ? -21.115 -9.001 32.333 1.00 89.31 95 PRO A C 1
ATOM 765 O O . PRO A 1 95 ? -21.824 -8.331 31.585 1.00 89.31 95 PRO A O 1
ATOM 768 N N . ASP A 1 96 ? -20.997 -8.723 33.628 1.00 92.75 96 ASP A N 1
ATOM 769 C CA . ASP A 1 96 ? -21.674 -7.631 34.333 1.00 92.75 96 ASP A CA 1
ATOM 770 C C . ASP A 1 96 ? -21.148 -6.245 33.928 1.00 92.75 96 ASP A C 1
ATOM 772 O O . ASP A 1 96 ? -21.911 -5.280 33.893 1.00 92.75 96 ASP A O 1
ATOM 776 N N . VAL A 1 97 ? -19.877 -6.152 33.527 1.00 93.56 97 VAL A N 1
ATOM 777 C CA . VAL A 1 97 ? -19.263 -4.910 33.025 1.00 93.56 97 VAL A CA 1
ATOM 778 C C . VAL A 1 97 ? -19.459 -4.697 31.522 1.00 93.56 97 VAL A C 1
ATOM 780 O O . VAL A 1 97 ? -19.042 -3.667 30.987 1.00 93.56 97 VAL A O 1
ATOM 783 N N . LYS A 1 98 ? -20.143 -5.616 30.825 1.00 92.19 98 LYS A N 1
ATOM 784 C CA . LYS A 1 98 ? -20.402 -5.518 29.380 1.00 92.19 98 LYS A CA 1
ATOM 785 C C . LYS A 1 98 ? -21.030 -4.180 28.951 1.00 92.19 98 LYS A C 1
ATOM 787 O O . LYS A 1 98 ? -20.552 -3.627 27.966 1.00 92.19 98 LYS A O 1
ATOM 792 N N . PRO A 1 99 ? -22.031 -3.603 29.648 1.00 94.62 99 PRO A N 1
ATOM 793 C CA . PRO A 1 99 ? -22.606 -2.319 29.236 1.00 94.62 99 PRO A CA 1
ATOM 794 C C . PRO A 1 99 ? -21.587 -1.173 29.248 1.00 94.62 99 PRO A C 1
ATOM 796 O O . PRO A 1 99 ? -21.608 -0.315 28.369 1.00 94.62 99 PRO A O 1
ATOM 799 N N . ILE A 1 100 ? -20.676 -1.180 30.226 1.00 94.56 100 ILE A N 1
ATOM 800 C CA . ILE A 1 100 ? -19.598 -0.191 30.341 1.00 94.56 100 ILE A CA 1
ATOM 801 C C . ILE A 1 100 ? -18.574 -0.423 29.228 1.00 94.56 100 ILE A C 1
ATOM 803 O O . ILE A 1 100 ? -18.190 0.522 28.543 1.00 94.56 100 ILE A O 1
ATOM 807 N N . ARG A 1 101 ? -18.185 -1.683 28.999 1.00 95.31 101 ARG A N 1
ATOM 808 C CA . ARG A 1 101 ? -17.270 -2.071 27.921 1.00 95.31 101 ARG A CA 1
ATOM 809 C C . ARG A 1 101 ? -17.793 -1.650 26.548 1.00 95.31 101 ARG A C 1
ATOM 811 O O . ARG A 1 101 ? -17.053 -1.042 25.784 1.00 95.31 101 ARG A O 1
ATOM 818 N N . ASP A 1 102 ? -19.067 -1.910 26.260 1.00 94.62 102 ASP A N 1
ATOM 819 C CA . ASP A 1 102 ? -19.712 -1.538 24.996 1.00 94.62 102 ASP A CA 1
ATOM 820 C C . ASP A 1 102 ? -19.775 -0.009 24.818 1.00 94.62 102 ASP A C 1
ATOM 822 O O . ASP A 1 102 ? -19.615 0.494 23.703 1.00 94.62 102 ASP A O 1
ATOM 826 N N . ALA A 1 103 ? -19.994 0.743 25.904 1.00 95.19 103 ALA A N 1
ATOM 827 C CA . ALA A 1 103 ? -19.988 2.204 25.875 1.00 95.19 103 ALA A CA 1
ATOM 828 C C . ALA A 1 103 ? -18.586 2.763 25.575 1.00 95.19 103 ALA A C 1
ATOM 830 O O . ALA A 1 103 ? -18.446 3.582 24.666 1.00 95.19 103 ALA A O 1
ATOM 831 N N . LEU A 1 104 ? -17.557 2.264 26.271 1.00 96.75 104 LEU A N 1
ATOM 832 C CA . LEU A 1 104 ? -16.155 2.631 26.037 1.00 96.75 104 LEU A CA 1
ATOM 833 C C . LEU A 1 104 ? -15.696 2.247 24.628 1.00 96.75 104 LEU A C 1
ATOM 835 O O . LEU A 1 104 ? -15.017 3.027 23.962 1.00 96.75 104 LEU A O 1
ATOM 839 N N . LEU A 1 105 ? -16.097 1.067 24.147 1.00 96.56 105 LEU A N 1
ATOM 840 C CA . LEU A 1 105 ? -15.787 0.611 22.796 1.00 96.56 105 LEU A CA 1
ATOM 841 C C . LEU A 1 105 ? -16.387 1.553 21.754 1.00 96.56 105 LEU A C 1
ATOM 843 O O . LEU A 1 105 ? -15.683 1.993 20.848 1.00 96.56 105 LEU A O 1
ATOM 847 N N . ARG A 1 106 ? -17.668 1.911 21.901 1.00 95.31 106 ARG A N 1
ATOM 848 C CA . ARG A 1 106 ? -18.336 2.836 20.978 1.00 95.31 106 ARG A CA 1
ATOM 849 C C . ARG A 1 106 ? -17.672 4.215 20.986 1.00 95.31 106 ARG A C 1
ATOM 851 O O . ARG A 1 106 ? -17.467 4.792 19.920 1.00 95.31 106 ARG A O 1
ATOM 858 N N . GLU A 1 107 ? -17.302 4.735 22.153 1.00 95.50 107 GLU A N 1
ATOM 859 C CA . GLU A 1 107 ? -16.589 6.013 22.278 1.00 95.50 107 GLU A CA 1
ATOM 860 C C . GLU A 1 107 ? -15.209 5.981 21.597 1.00 95.50 107 GLU A C 1
ATOM 862 O O . GLU A 1 107 ? -14.872 6.878 20.812 1.00 95.50 107 GLU A O 1
ATOM 867 N N . ALA A 1 108 ? -14.433 4.920 21.834 1.00 96.31 108 ALA A N 1
ATOM 868 C CA . ALA A 1 108 ? -13.127 4.726 21.215 1.00 96.31 108 ALA A CA 1
ATOM 869 C C . ALA A 1 108 ? -13.239 4.611 19.688 1.00 96.31 108 ALA A C 1
ATOM 871 O O . ALA A 1 108 ? -12.524 5.301 18.962 1.00 96.31 108 ALA A O 1
ATOM 872 N N . GLN A 1 109 ? -14.171 3.794 19.190 1.00 96.06 109 GLN A N 1
ATOM 873 C CA . GLN A 1 109 ? -14.398 3.601 17.756 1.00 96.06 109 GLN A CA 1
ATOM 874 C C . GLN A 1 109 ? -14.783 4.904 17.052 1.00 96.06 109 GLN A C 1
ATOM 876 O O . GLN A 1 109 ? -14.219 5.222 16.006 1.00 96.06 109 GLN A O 1
ATOM 881 N N . ARG A 1 110 ? -15.689 5.694 17.638 1.00 93.31 110 ARG A N 1
ATOM 882 C CA . ARG A 1 110 ? -16.063 7.015 17.108 1.00 93.31 110 ARG A CA 1
ATOM 883 C C . ARG A 1 110 ? -14.874 7.956 17.014 1.00 93.31 110 ARG A C 1
ATOM 885 O O . ARG A 1 110 ? -14.712 8.641 16.010 1.00 93.31 110 ARG A O 1
ATOM 892 N N . THR A 1 111 ? -14.045 7.978 18.054 1.00 93.19 111 THR A N 1
ATOM 893 C CA . THR A 1 111 ? -12.860 8.838 18.100 1.00 93.19 111 THR A CA 1
ATOM 894 C C . THR A 1 111 ? -11.848 8.442 17.031 1.00 93.19 111 THR A C 1
ATOM 896 O O . THR A 1 111 ? -11.381 9.307 16.297 1.00 93.19 111 THR A O 1
ATOM 899 N N . ILE A 1 112 ? -11.583 7.142 16.874 1.00 94.38 112 ILE A N 1
ATOM 900 C CA . ILE A 1 112 ? -10.689 6.622 15.832 1.00 94.38 112 ILE A CA 1
ATOM 901 C C . ILE A 1 112 ? -11.221 6.970 14.437 1.00 94.38 112 ILE A C 1
ATOM 903 O O . ILE A 1 112 ? -10.479 7.499 13.616 1.00 94.38 112 ILE A O 1
ATOM 907 N N . VAL A 1 113 ? -12.504 6.709 14.161 1.00 91.62 113 VAL A N 1
ATOM 908 C CA . VAL A 1 113 ? -13.102 7.003 12.849 1.00 91.62 113 VAL A CA 1
ATOM 909 C C . VAL A 1 113 ? -13.043 8.496 12.539 1.00 91.62 113 VAL A C 1
ATOM 911 O O . VAL A 1 113 ? -12.696 8.860 11.417 1.00 91.62 113 VAL A O 1
ATOM 914 N N . ARG A 1 114 ? -13.323 9.361 13.519 1.00 88.81 114 ARG A N 1
ATOM 915 C CA . ARG A 1 114 ? -13.175 10.811 13.367 1.00 88.81 114 ARG A CA 1
ATOM 916 C C . ARG A 1 114 ? -11.741 11.186 12.995 1.00 88.81 114 ARG A C 1
ATOM 918 O O . ARG A 1 114 ? -11.548 11.846 11.989 1.00 88.81 114 ARG A O 1
ATOM 925 N N . GLU A 1 115 ? -10.738 10.732 13.739 1.00 90.00 115 GLU A N 1
ATOM 926 C CA . GLU A 1 115 ? -9.337 11.075 13.450 1.00 90.00 115 GLU A CA 1
ATOM 927 C C . GLU A 1 115 ? -8.867 10.603 12.063 1.00 90.00 115 GLU A C 1
ATOM 929 O O . GLU A 1 115 ? -8.118 11.309 11.390 1.00 90.00 115 GLU A O 1
ATOM 934 N N . GLU A 1 116 ? -9.305 9.421 11.622 1.00 89.12 116 GLU A N 1
ATOM 935 C CA . GLU A 1 116 ? -8.829 8.814 10.371 1.00 89.12 116 GLU A CA 1
ATOM 936 C C . GLU A 1 116 ? -9.608 9.289 9.131 1.00 89.12 116 GLU A C 1
ATOM 938 O O . GLU A 1 116 ? -9.046 9.367 8.035 1.00 89.12 116 GLU A O 1
ATOM 943 N N . MET A 1 117 ? -10.899 9.609 9.276 1.00 83.75 117 MET A N 1
ATOM 944 C CA . MET A 1 117 ? -11.782 9.995 8.161 1.00 83.75 117 MET A CA 1
ATOM 945 C C . MET A 1 117 ? -12.067 11.501 8.106 1.00 83.75 117 MET A C 1
ATOM 947 O O . MET A 1 117 ? -12.443 12.007 7.047 1.00 83.75 117 MET A O 1
ATOM 951 N N . GLN A 1 118 ? -11.889 12.220 9.217 1.00 80.94 118 GLN A N 1
ATOM 952 C CA . GLN A 1 118 ? -12.168 13.651 9.354 1.00 80.94 118 GLN A CA 1
ATOM 953 C C . GLN A 1 118 ? -10.911 14.386 9.831 1.00 80.94 118 GLN A C 1
ATOM 955 O O . GLN A 1 118 ? -10.749 14.656 11.021 1.00 80.94 118 GLN A O 1
ATOM 960 N N . PRO A 1 119 ? -9.992 14.718 8.908 1.00 73.75 119 PRO A N 1
ATOM 961 C CA . PRO A 1 119 ? -8.799 15.470 9.265 1.00 73.75 119 PRO A CA 1
ATOM 962 C C . PRO A 1 119 ? -9.153 16.872 9.786 1.00 73.75 119 PRO A C 1
ATOM 964 O O . PRO A 1 119 ? -10.259 17.378 9.585 1.00 73.75 119 PRO A O 1
ATOM 967 N N . GLU A 1 120 ? -8.183 17.525 10.424 1.00 70.62 120 GLU A N 1
ATOM 968 C CA . GLU A 1 120 ? -8.314 18.894 10.936 1.00 70.62 120 GLU A CA 1
ATOM 969 C C . GLU A 1 120 ? -8.928 19.842 9.886 1.00 70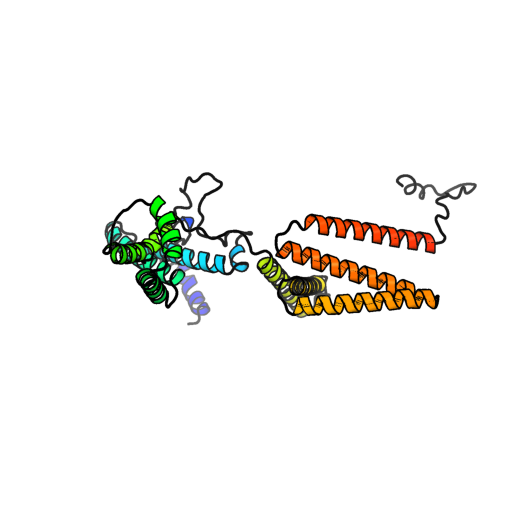.62 120 GLU A C 1
ATOM 971 O O . GLU A 1 120 ? -8.472 19.917 8.743 1.00 70.62 120 GLU A O 1
ATOM 976 N N . GLY A 1 121 ? -9.991 20.557 10.271 1.00 65.06 121 GLY A N 1
ATOM 977 C CA . GLY A 1 121 ? -10.736 21.456 9.380 1.00 65.06 121 GLY A CA 1
ATOM 978 C C . GLY A 1 121 ? -11.881 20.803 8.591 1.00 65.06 121 GLY A C 1
ATOM 979 O O . GLY A 1 121 ? -12.547 21.503 7.829 1.00 65.06 121 GLY A O 1
ATOM 980 N N . TYR A 1 122 ? -12.155 19.504 8.778 1.00 73.00 122 TYR A N 1
ATOM 981 C CA . TYR A 1 122 ? -13.304 18.829 8.157 1.00 73.00 122 TYR A CA 1
ATOM 982 C C . TYR A 1 122 ? -14.639 19.485 8.537 1.00 73.00 122 TYR A C 1
ATOM 984 O O . TYR A 1 122 ? -15.430 19.801 7.652 1.00 73.00 122 TYR A O 1
ATOM 992 N N . ASP A 1 123 ? -14.857 19.772 9.824 1.00 69.38 123 ASP A N 1
ATOM 993 C CA . ASP A 1 123 ? -16.084 20.428 10.302 1.00 69.38 123 ASP A CA 1
ATOM 994 C C . ASP A 1 123 ? -16.281 21.807 9.666 1.00 69.38 123 ASP A C 1
ATOM 996 O O . ASP A 1 123 ? -17.366 22.129 9.189 1.00 69.38 123 ASP A O 1
ATOM 1000 N N . GLU A 1 124 ? -15.208 22.594 9.566 1.00 73.12 124 GLU A N 1
ATOM 1001 C CA . GLU A 1 124 ? -15.257 23.908 8.929 1.00 73.12 124 GLU A CA 1
ATOM 1002 C C . GLU A 1 124 ? -15.566 23.796 7.427 1.00 73.12 124 GLU A C 1
ATOM 1004 O O . GLU A 1 124 ? -16.311 24.606 6.876 1.00 73.12 124 GLU A O 1
ATOM 1009 N N . LEU A 1 125 ? -15.033 22.774 6.747 1.00 69.69 125 LEU A N 1
ATOM 1010 C CA . LEU A 1 125 ? -15.345 22.495 5.347 1.00 69.69 125 LEU A CA 1
ATOM 1011 C C . LEU A 1 125 ? -16.817 22.111 5.167 1.00 69.69 125 LEU A C 1
ATOM 1013 O O . LEU A 1 125 ? -17.454 22.615 4.240 1.00 69.69 125 LEU A O 1
ATOM 1017 N N . ILE A 1 126 ? -17.362 21.261 6.042 1.00 70.25 126 ILE A N 1
ATOM 1018 C CA . ILE A 1 126 ? -18.780 20.886 6.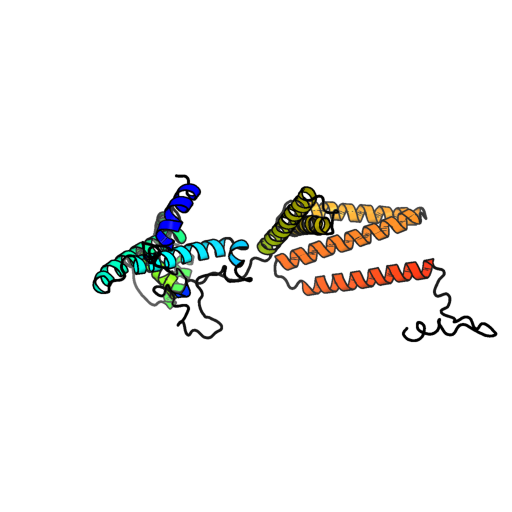021 1.00 70.25 126 ILE A CA 1
ATOM 1019 C C . ILE A 1 126 ? -19.664 22.100 6.300 1.00 70.25 126 ILE A C 1
ATOM 1021 O O . ILE A 1 126 ? -20.619 22.319 5.555 1.00 70.25 126 ILE A O 1
ATOM 1025 N N . ASP A 1 127 ? -19.328 22.926 7.289 1.00 65.81 127 ASP A N 1
ATOM 1026 C CA . ASP A 1 127 ? -20.084 24.136 7.620 1.00 65.81 127 ASP A CA 1
ATOM 1027 C C . ASP A 1 127 ? -20.055 25.153 6.468 1.00 65.81 127 ASP A C 1
ATOM 1029 O O . ASP A 1 127 ? -21.097 25.694 6.088 1.00 65.81 127 ASP A O 1
ATOM 1033 N N . ARG A 1 128 ? -18.895 25.363 5.828 1.00 65.44 128 ARG A N 1
ATOM 1034 C CA . ARG A 1 128 ? -18.779 26.211 4.627 1.00 65.44 128 ARG A CA 1
ATOM 1035 C C . ARG A 1 128 ? -19.541 25.632 3.436 1.00 65.44 128 ARG A C 1
ATOM 1037 O O . ARG A 1 128 ? -20.180 26.389 2.713 1.00 65.44 128 ARG A O 1
ATOM 1044 N N . PHE A 1 129 ? -19.486 24.318 3.210 1.00 62.03 129 PHE A N 1
ATOM 1045 C CA . PHE A 1 129 ? -20.211 23.656 2.120 1.00 62.03 129 PHE A CA 1
ATOM 1046 C C . PHE A 1 129 ? -21.727 23.730 2.330 1.00 62.03 129 PHE A C 1
ATOM 1048 O O . PHE A 1 129 ? -22.460 24.092 1.411 1.00 62.03 129 PHE A O 1
ATOM 1055 N N . ALA A 1 130 ? -22.197 23.464 3.550 1.00 63.78 130 ALA A N 1
ATOM 1056 C CA . ALA A 1 130 ? -23.594 23.613 3.935 1.00 63.78 130 ALA A CA 1
ATOM 1057 C C . ALA A 1 130 ? -24.059 25.075 3.819 1.00 63.78 130 ALA A C 1
ATOM 1059 O O . ALA A 1 130 ? -25.149 25.328 3.306 1.00 63.78 130 ALA A O 1
ATOM 1060 N N . GLY A 1 131 ? -23.220 26.036 4.223 1.00 57.91 131 GLY A N 1
ATOM 1061 C CA . GLY A 1 131 ? -23.461 27.470 4.047 1.00 57.91 131 GLY A CA 1
ATOM 1062 C C . GLY A 1 131 ? -23.550 27.878 2.574 1.00 57.91 131 GLY A C 1
ATOM 1063 O O . GLY A 1 131 ? -24.522 28.508 2.168 1.00 57.91 131 GLY A O 1
ATOM 1064 N N . ALA A 1 132 ? -22.605 27.434 1.742 1.00 59.53 132 ALA A N 1
ATOM 1065 C CA . ALA A 1 132 ? -22.598 27.702 0.304 1.00 59.53 132 ALA A CA 1
ATOM 1066 C C . ALA A 1 132 ? -23.816 27.095 -0.414 1.00 59.53 132 ALA A C 1
ATOM 1068 O O . ALA A 1 132 ? -24.411 27.749 -1.273 1.00 59.53 132 ALA A O 1
ATOM 1069 N N . LEU A 1 133 ? -24.228 25.878 -0.038 1.00 55.34 133 LEU A N 1
ATOM 1070 C CA . LEU A 1 133 ? -25.476 25.267 -0.510 1.00 55.34 133 LEU A CA 1
ATOM 1071 C C . LEU A 1 133 ? -26.710 26.052 -0.050 1.00 55.34 133 LEU A C 1
ATOM 1073 O O . LEU A 1 133 ? -27.683 26.161 -0.791 1.00 55.34 133 LEU A O 1
ATOM 1077 N N . ALA A 1 134 ? -26.689 26.604 1.164 1.00 56.09 134 ALA A N 1
ATOM 1078 C CA . ALA A 1 134 ? -27.795 27.396 1.686 1.00 56.09 134 ALA A CA 1
ATOM 1079 C C . ALA A 1 134 ? -27.913 28.774 1.011 1.00 56.09 134 ALA A C 1
ATOM 1081 O O . ALA A 1 134 ? -29.031 29.289 0.896 1.00 56.09 134 ALA A O 1
ATOM 1082 N N . GLU A 1 135 ? -26.795 29.354 0.567 1.00 55.06 135 GLU A N 1
ATOM 1083 C CA . GLU A 1 135 ? -26.710 30.677 -0.066 1.00 55.06 135 GLU A CA 1
ATOM 1084 C C . GLU A 1 135 ? -26.884 30.655 -1.595 1.00 55.06 135 GLU A C 1
ATOM 1086 O O . GLU A 1 135 ? -27.322 31.654 -2.177 1.00 55.06 135 GLU A O 1
ATOM 1091 N N . GLN A 1 136 ? -26.589 29.540 -2.274 1.00 50.22 136 GLN A N 1
ATOM 1092 C CA . GLN A 1 136 ? -26.692 29.467 -3.733 1.00 50.22 136 GLN A CA 1
ATOM 1093 C C . GLN A 1 136 ? -28.143 29.434 -4.235 1.00 50.22 136 GLN A C 1
ATOM 1095 O O . GLN A 1 136 ? -28.834 28.426 -4.158 1.00 50.22 136 GLN A O 1
ATOM 1100 N N . LYS A 1 137 ? -28.561 30.518 -4.900 1.00 52.50 137 LYS A N 1
ATOM 1101 C CA . LYS A 1 137 ? -29.752 30.588 -5.774 1.00 52.50 137 LYS A CA 1
ATOM 1102 C C . LYS A 1 137 ? -29.495 30.031 -7.193 1.00 52.50 137 LYS A C 1
ATOM 1104 O O . LYS A 1 137 ? -30.042 30.554 -8.162 1.00 52.50 137 LYS A O 1
ATOM 1109 N N . ASN A 1 138 ? -28.601 29.051 -7.357 1.00 49.84 138 ASN A N 1
ATOM 1110 C CA . ASN A 1 138 ? -28.178 28.570 -8.680 1.00 49.84 138 ASN A CA 1
ATOM 1111 C C . ASN A 1 138 ? -28.854 27.239 -9.045 1.00 49.84 138 ASN A C 1
ATOM 1113 O O . ASN A 1 138 ? -28.488 26.175 -8.546 1.00 49.84 138 ASN A O 1
ATOM 1117 N N . ALA A 1 139 ? -29.778 27.312 -10.007 1.00 53.34 139 ALA A N 1
ATOM 1118 C CA . ALA A 1 139 ? -30.645 26.224 -10.465 1.00 53.34 139 ALA A CA 1
ATOM 1119 C C . ALA A 1 139 ? -29.929 24.950 -10.975 1.00 53.34 139 ALA A C 1
ATOM 1121 O O . ALA A 1 139 ? -30.559 23.901 -11.082 1.00 53.34 139 ALA A O 1
ATOM 1122 N N . SER A 1 140 ? -28.631 24.997 -11.304 1.00 54.59 140 SER A N 1
ATOM 1123 C CA . SER A 1 140 ? -27.891 23.837 -11.837 1.00 54.59 140 SER A CA 1
ATOM 1124 C C . SER A 1 140 ? -27.380 22.878 -10.757 1.00 54.59 140 SER A C 1
ATOM 1126 O O . SER A 1 140 ? -27.423 21.664 -10.948 1.00 54.59 140 SER A O 1
ATOM 1128 N N . LEU A 1 141 ? -26.925 23.406 -9.617 1.00 50.03 141 LEU A N 1
ATOM 1129 C CA . LEU A 1 141 ? -26.485 22.615 -8.463 1.00 50.03 141 LEU A CA 1
ATOM 1130 C C . LEU A 1 141 ? -27.698 22.123 -7.665 1.00 50.03 141 LEU A C 1
ATOM 1132 O O . LEU A 1 141 ? -27.747 20.959 -7.276 1.00 50.03 141 LEU A O 1
ATOM 1136 N N . GLU A 1 142 ? -28.721 22.974 -7.550 1.00 46.94 142 GLU A N 1
ATOM 1137 C CA . GLU A 1 142 ? -30.042 22.613 -7.031 1.00 46.94 142 GLU A CA 1
ATOM 1138 C C . GLU A 1 142 ? -30.700 21.523 -7.895 1.00 46.94 142 GLU A C 1
ATOM 1140 O O . GLU A 1 142 ? -31.214 20.552 -7.356 1.00 46.94 142 GLU A O 1
ATOM 1145 N N . GLY A 1 143 ? -30.585 21.593 -9.228 1.00 55.44 143 GLY A N 1
ATOM 1146 C CA . GLY A 1 143 ? -31.092 20.563 -10.142 1.00 55.44 143 GLY A CA 1
ATOM 1147 C C . GLY A 1 143 ? -30.352 19.220 -10.061 1.00 55.44 143 GLY A C 1
ATOM 1148 O O . GLY A 1 143 ? -30.988 18.168 -10.107 1.00 55.44 143 GLY A O 1
ATOM 1149 N N . ALA A 1 144 ? -29.023 19.227 -9.901 1.00 54.91 144 ALA A N 1
ATOM 1150 C CA . ALA A 1 144 ? -28.242 18.000 -9.703 1.00 54.91 144 ALA A CA 1
ATOM 1151 C C . ALA A 1 144 ? -28.535 17.346 -8.340 1.00 54.91 144 ALA A C 1
ATOM 1153 O O . ALA A 1 144 ? -28.625 16.120 -8.241 1.00 54.91 144 ALA A O 1
ATOM 1154 N N . PHE A 1 145 ? -28.734 18.169 -7.308 1.00 51.62 145 PHE A N 1
ATOM 1155 C CA . PHE A 1 145 ? -29.118 17.723 -5.974 1.00 51.62 145 PHE A CA 1
ATOM 1156 C C . PHE A 1 145 ? -30.567 17.209 -5.943 1.00 51.62 145 PHE A C 1
ATOM 1158 O O . PHE A 1 145 ? -30.800 16.119 -5.435 1.00 51.62 145 PHE A O 1
ATOM 1165 N N . GLU A 1 146 ? -31.525 17.900 -6.572 1.00 51.72 146 GLU A N 1
ATOM 1166 C CA . GLU A 1 146 ? -32.924 17.459 -6.716 1.00 51.72 146 GLU A CA 1
ATOM 1167 C C . GLU A 1 146 ? -33.064 16.187 -7.567 1.00 51.72 146 GLU A C 1
ATOM 1169 O O . GLU A 1 146 ? -33.928 15.366 -7.290 1.00 51.72 146 GLU A O 1
ATOM 1174 N N . ALA A 1 147 ? -32.201 15.942 -8.558 1.00 52.53 147 ALA A N 1
ATOM 1175 C CA . ALA A 1 147 ? -32.197 14.673 -9.298 1.00 52.53 147 ALA A CA 1
ATOM 1176 C C . ALA A 1 147 ? -31.729 13.485 -8.433 1.00 52.53 147 ALA A C 1
ATOM 1178 O O . ALA A 1 147 ? -32.254 12.372 -8.547 1.00 52.53 147 ALA A O 1
ATOM 1179 N N . LEU A 1 148 ? -30.753 13.718 -7.551 1.00 50.00 148 LEU A N 1
ATOM 1180 C CA . LEU A 1 148 ? -30.256 12.727 -6.592 1.00 50.00 148 LEU A CA 1
ATOM 1181 C C . LEU A 1 148 ? -31.247 12.527 -5.431 1.00 50.00 148 LEU A C 1
ATOM 1183 O O . LEU A 1 148 ? -31.435 11.410 -4.956 1.00 50.00 148 LEU A O 1
ATOM 1187 N N . TRP A 1 149 ? -31.938 13.596 -5.038 1.00 48.50 149 TRP A N 1
ATOM 1188 C CA . TRP A 1 149 ? -32.926 13.641 -3.960 1.00 48.50 149 TRP A CA 1
ATOM 1189 C C . TRP A 1 149 ? -34.327 13.181 -4.386 1.00 48.50 149 TRP A C 1
ATOM 1191 O O . TRP A 1 149 ? -35.054 12.587 -3.596 1.00 48.50 149 TRP A O 1
ATOM 1201 N N . GLY A 1 150 ? -34.702 13.354 -5.654 1.00 50.59 150 GLY A N 1
ATOM 1202 C CA . GLY A 1 150 ? -35.925 12.810 -6.250 1.00 50.59 150 GLY A CA 1
ATOM 1203 C C . GLY A 1 150 ? -35.946 11.280 -6.252 1.00 50.59 150 GLY A C 1
ATOM 1204 O O . GLY A 1 150 ? -37.016 10.677 -6.242 1.00 50.59 150 GLY A O 1
ATOM 1205 N N . ARG A 1 151 ? -34.771 10.644 -6.157 1.00 43.47 151 ARG A N 1
ATOM 1206 C CA . ARG A 1 151 ? -34.628 9.205 -5.878 1.00 43.47 151 ARG A CA 1
ATOM 1207 C C . ARG A 1 151 ? -34.858 8.832 -4.405 1.00 43.47 151 ARG A C 1
ATOM 1209 O O . ARG A 1 151 ? -35.064 7.658 -4.127 1.00 43.47 151 ARG A O 1
ATOM 1216 N N . LEU A 1 152 ? -34.828 9.802 -3.488 1.00 43.97 152 LEU A N 1
ATOM 1217 C CA . LEU A 1 152 ? -34.936 9.642 -2.027 1.00 43.97 152 LEU A CA 1
ATOM 1218 C C . LEU A 1 152 ? -36.219 10.267 -1.425 1.00 43.97 152 LEU A C 1
ATOM 1220 O O . LEU A 1 152 ? -36.416 10.221 -0.216 1.00 43.97 152 LEU A O 1
ATOM 1224 N N . SER A 1 153 ? -37.112 10.802 -2.266 1.00 39.00 153 SER A N 1
ATOM 1225 C CA . SER A 1 153 ? -38.514 11.158 -1.978 1.00 39.00 153 SER A CA 1
ATOM 1226 C C . SER A 1 153 ? -38.791 11.939 -0.683 1.00 39.00 153 SER A C 1
ATOM 1228 O O . SER A 1 153 ? -39.293 11.346 0.261 1.00 39.00 153 SER A O 1
ATOM 1230 N N . LEU A 1 154 ? -38.618 13.271 -0.655 1.00 45.72 154 LEU A N 1
ATOM 1231 C CA . LEU A 1 154 ? -39.301 14.141 0.328 1.00 45.72 154 LEU A CA 1
ATOM 1232 C C . LEU A 1 154 ? -39.502 15.574 -0.201 1.00 45.72 154 LEU A C 1
ATOM 1234 O O . LEU A 1 154 ? -38.535 16.265 -0.527 1.00 45.72 154 LEU A O 1
ATOM 1238 N N . THR A 1 155 ? -40.761 16.018 -0.245 1.00 50.88 155 THR A N 1
ATOM 1239 C CA . THR A 1 155 ? -41.261 17.338 -0.676 1.00 50.88 155 THR A CA 1
ATOM 1240 C C . THR A 1 155 ? -41.340 18.360 0.476 1.00 50.88 155 THR A C 1
ATOM 1242 O O . THR A 1 155 ? -41.932 18.039 1.501 1.00 50.88 155 THR A O 1
ATOM 1245 N N . ALA A 1 156 ? -40.855 19.596 0.237 1.00 40.16 156 ALA A N 1
ATOM 1246 C CA . ALA A 1 156 ? -41.267 20.905 0.816 1.00 40.16 156 ALA A CA 1
ATOM 1247 C C . ALA A 1 156 ? -40.234 21.782 1.596 1.00 40.16 156 ALA A C 1
ATOM 1249 O O . ALA A 1 156 ? -39.501 21.328 2.466 1.00 40.16 156 ALA A O 1
ATOM 1250 N N . SER A 1 157 ? -40.252 23.077 1.214 1.00 48.53 157 SER A N 1
ATOM 1251 C CA . SER A 1 157 ? -39.786 24.393 1.744 1.00 48.53 157 SER A CA 1
ATOM 1252 C C . SER A 1 157 ? -38.788 24.569 2.911 1.00 48.53 157 SER A C 1
ATOM 1254 O O . SER A 1 157 ? -38.899 23.927 3.946 1.00 48.53 157 SER A O 1
ATOM 1256 N N . GLY A 1 158 ? -37.936 25.611 2.802 1.00 50.84 158 GLY A N 1
ATOM 1257 C CA . GLY A 1 158 ? -37.403 26.480 3.882 1.00 50.84 158 GLY A CA 1
ATOM 1258 C C . GLY A 1 158 ? -36.718 25.813 5.083 1.00 50.84 158 GLY A C 1
ATOM 1259 O O . GLY A 1 158 ? -35.490 25.833 5.173 1.00 50.84 158 GLY A O 1
ATOM 1260 N N . LEU A 1 159 ? -37.519 25.202 5.967 1.00 51.94 159 LEU A N 1
ATOM 1261 C CA . LEU A 1 159 ? -37.105 24.239 7.002 1.00 51.94 159 LEU A CA 1
ATOM 1262 C C . LEU A 1 159 ? -36.185 23.140 6.442 1.00 51.94 159 LEU A C 1
ATOM 1264 O O . LEU A 1 159 ? -35.303 22.649 7.145 1.00 51.94 159 LEU A O 1
ATOM 1268 N N . ARG A 1 160 ? -36.361 22.812 5.156 1.00 54.72 160 ARG A N 1
ATOM 1269 C CA . ARG A 1 160 ? -35.559 21.854 4.391 1.00 54.72 160 ARG A CA 1
ATOM 1270 C C . ARG A 1 160 ? -34.056 22.118 4.494 1.00 54.72 160 ARG A C 1
ATOM 1272 O O . ARG A 1 160 ? -33.306 21.168 4.616 1.00 54.72 160 ARG A O 1
ATOM 1279 N N . ARG A 1 161 ? -33.590 23.377 4.500 1.00 52.19 161 ARG A N 1
ATOM 1280 C CA . ARG A 1 161 ? -32.142 23.690 4.552 1.00 52.19 161 ARG A CA 1
ATOM 1281 C C . ARG A 1 161 ? -31.512 23.321 5.893 1.00 52.19 161 ARG A C 1
ATOM 1283 O O . ARG A 1 161 ? -30.470 22.677 5.920 1.00 52.19 161 ARG A O 1
ATOM 1290 N N . THR A 1 162 ? -32.164 23.674 6.998 1.00 54.88 162 THR A N 1
ATOM 1291 C CA . THR A 1 162 ? -31.693 23.331 8.348 1.00 54.88 162 THR A CA 1
ATOM 1292 C C . THR A 1 162 ? -31.805 21.829 8.603 1.00 54.88 162 THR A C 1
ATOM 1294 O O . THR A 1 162 ? -30.894 21.243 9.176 1.00 54.88 162 THR A O 1
ATOM 1297 N N . GLN A 1 163 ? -32.867 21.186 8.109 1.00 57.66 163 GLN A N 1
ATOM 1298 C CA . GLN A 1 163 ? -33.036 19.732 8.180 1.00 57.66 163 GLN A CA 1
ATOM 1299 C C . GLN A 1 163 ? -32.020 18.978 7.315 1.00 57.66 163 GLN A C 1
ATOM 1301 O O . GLN A 1 163 ? -31.504 17.961 7.757 1.00 57.66 163 GLN A O 1
ATOM 1306 N N . ILE A 1 164 ? -31.682 19.478 6.122 1.00 55.88 164 ILE A N 1
ATOM 1307 C CA . ILE A 1 164 ? -30.636 18.908 5.259 1.00 55.88 164 ILE A CA 1
ATOM 1308 C C . ILE A 1 164 ? -29.268 19.066 5.918 1.00 55.88 164 ILE A C 1
ATOM 1310 O O . ILE A 1 164 ? -28.518 18.101 5.954 1.00 55.88 164 ILE A O 1
ATOM 1314 N N . ALA A 1 165 ? -28.947 20.233 6.482 1.00 54.81 165 ALA A N 1
ATOM 1315 C CA . ALA A 1 165 ? -27.696 20.426 7.214 1.00 54.81 165 ALA A CA 1
ATOM 1316 C C . ALA A 1 165 ? -27.611 19.500 8.440 1.00 54.81 165 ALA A C 1
ATOM 1318 O O . ALA A 1 165 ? -26.569 18.902 8.685 1.00 54.81 165 ALA A O 1
ATOM 1319 N N . GLN A 1 166 ? -28.714 19.314 9.171 1.00 61.16 166 GLN A N 1
ATOM 1320 C CA . GLN A 1 166 ? -28.787 18.375 10.295 1.00 61.16 166 GLN A CA 1
ATOM 1321 C C . GLN A 1 166 ? -28.701 16.910 9.851 1.00 61.16 166 GLN A C 1
ATOM 1323 O O . GLN A 1 166 ? -28.004 16.134 10.494 1.00 61.16 166 GLN A O 1
ATOM 1328 N N . ALA A 1 167 ? -29.350 16.526 8.751 1.00 63.41 167 ALA A N 1
ATOM 1329 C CA . ALA A 1 167 ? -29.273 15.180 8.191 1.00 63.41 167 ALA A CA 1
ATOM 1330 C C . ALA A 1 167 ? -27.869 14.884 7.651 1.00 63.41 167 ALA A C 1
ATOM 1332 O O . ALA A 1 167 ? -27.314 13.826 7.928 1.00 63.41 167 ALA A O 1
ATOM 1333 N N . LEU A 1 168 ? -27.259 15.843 6.951 1.00 63.34 168 LEU A N 1
ATOM 1334 C CA . LEU A 1 168 ? -25.886 15.753 6.475 1.00 63.34 168 LEU A CA 1
ATOM 1335 C C . LEU A 1 168 ? -24.916 15.672 7.654 1.00 63.34 168 LEU A C 1
ATOM 1337 O O . LEU A 1 168 ? -24.040 14.825 7.636 1.00 63.34 168 LEU A O 1
ATOM 1341 N N . LYS A 1 169 ? -25.111 16.463 8.715 1.00 60.06 169 LYS A N 1
ATOM 1342 C CA . LYS A 1 169 ? -24.312 16.386 9.948 1.00 60.06 169 LYS A CA 1
ATOM 1343 C C . LYS A 1 169 ? -24.548 15.096 10.737 1.00 60.06 169 LYS A C 1
ATOM 1345 O O . LYS A 1 169 ? -23.644 14.639 11.420 1.00 60.06 169 LYS A O 1
ATOM 1350 N N . ALA A 1 170 ? -25.728 14.490 10.651 1.00 65.44 170 ALA A N 1
ATOM 1351 C CA . ALA A 1 170 ? -25.995 13.189 11.260 1.00 65.44 170 ALA A CA 1
ATOM 1352 C C . ALA A 1 170 ? -25.313 12.052 10.481 1.00 65.44 170 ALA A C 1
ATOM 1354 O O . ALA A 1 170 ? -24.738 11.154 11.090 1.00 65.44 170 ALA A O 1
ATOM 1355 N N . VAL A 1 171 ? -25.328 12.115 9.145 1.00 66.44 171 VAL A N 1
ATOM 1356 C CA . VAL A 1 171 ? -24.661 11.143 8.262 1.00 66.44 171 VAL A CA 1
ATOM 1357 C C . VAL A 1 171 ? -23.140 11.317 8.271 1.00 66.44 171 VAL A C 1
ATOM 1359 O O . VAL A 1 171 ? -22.414 10.330 8.292 1.00 66.44 171 VAL A O 1
ATOM 1362 N N . LEU A 1 172 ? -22.656 12.558 8.281 1.00 69.25 172 LEU A N 1
ATOM 1363 C CA . LEU A 1 172 ? -21.238 12.917 8.320 1.00 69.25 172 LEU A CA 1
ATOM 1364 C C . LEU A 1 172 ? -20.717 13.140 9.745 1.00 69.25 172 LEU A C 1
ATOM 1366 O O . LEU A 1 172 ? -19.581 13.555 9.904 1.00 69.25 172 LEU A O 1
ATOM 1370 N N . GLY A 1 173 ? -21.513 12.912 10.786 1.00 73.88 173 GLY A N 1
ATOM 1371 C CA . GLY A 1 173 ? -21.050 12.969 12.176 1.00 73.88 173 GLY A CA 1
ATOM 1372 C C . GLY A 1 173 ? -20.376 11.661 12.591 1.00 73.88 173 GLY A C 1
ATOM 1373 O O . GLY A 1 173 ? -20.480 10.666 11.874 1.00 73.88 173 GLY A O 1
ATOM 1374 N N . ASP A 1 174 ? -19.743 11.630 13.770 1.00 81.94 174 ASP A N 1
ATOM 1375 C CA . ASP A 1 174 ? -19.013 10.447 14.263 1.00 81.94 174 ASP A CA 1
ATOM 1376 C C . ASP A 1 174 ? -19.813 9.133 14.137 1.00 81.94 174 ASP A C 1
ATOM 1378 O O . ASP A 1 174 ? -19.282 8.114 13.706 1.00 81.94 174 ASP A O 1
ATOM 1382 N N . GLU A 1 175 ? -21.097 9.148 14.521 1.00 81.62 175 GLU A N 1
ATOM 1383 C CA . GLU A 1 175 ? -21.970 7.964 14.484 1.00 81.62 175 GLU A CA 1
ATOM 1384 C C . GLU A 1 175 ? -22.326 7.556 13.052 1.00 81.62 175 GLU A C 1
ATOM 1386 O O . GLU A 1 175 ? -22.304 6.373 12.716 1.00 81.62 175 GLU A O 1
ATOM 1391 N N . GLY A 1 176 ? -22.635 8.525 12.187 1.00 76.88 176 GLY A N 1
ATOM 1392 C CA . GLY A 1 176 ? -22.919 8.259 10.779 1.00 76.88 176 GLY A CA 1
ATOM 1393 C C . GLY A 1 176 ? -21.699 7.694 10.050 1.00 76.88 176 GLY A C 1
ATOM 1394 O O . GLY A 1 176 ? -21.826 6.739 9.285 1.00 76.88 176 GLY A O 1
ATOM 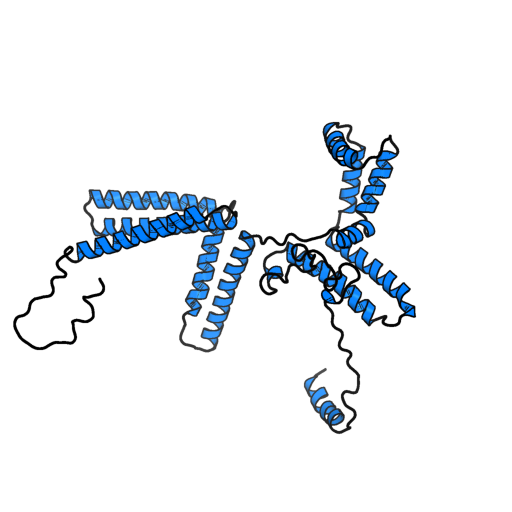1395 N N . MET A 1 177 ? -20.507 8.200 10.368 1.00 83.25 177 MET A N 1
ATOM 1396 C CA . MET A 1 177 ? -19.238 7.683 9.857 1.00 83.25 177 MET A CA 1
ATOM 1397 C C . MET A 1 177 ? -18.900 6.304 10.401 1.00 83.25 177 MET A C 1
ATOM 1399 O O . MET A 1 177 ? -18.496 5.441 9.625 1.00 83.25 177 MET A O 1
ATOM 1403 N N . LEU A 1 178 ? -19.132 6.044 11.688 1.00 87.81 178 LEU A N 1
ATOM 1404 C CA . LEU A 1 178 ? -18.962 4.703 12.242 1.00 87.81 178 LEU A CA 1
ATOM 1405 C C . LEU A 1 178 ? -19.900 3.692 11.563 1.00 87.81 178 LEU A C 1
ATOM 1407 O O . LEU A 1 178 ? -19.467 2.593 11.218 1.00 87.81 178 LEU A O 1
ATOM 1411 N N . ASN A 1 179 ? -21.157 4.069 11.315 1.00 83.75 179 ASN A N 1
ATOM 1412 C CA . ASN A 1 179 ? -22.109 3.227 10.585 1.00 83.75 179 ASN A CA 1
ATOM 1413 C C . ASN A 1 179 ? -21.696 3.041 9.117 1.00 83.75 179 ASN A C 1
ATOM 1415 O O . ASN A 1 179 ? -21.768 1.933 8.597 1.00 83.75 179 ASN A O 1
ATOM 1419 N N . TYR A 1 180 ? -21.178 4.077 8.451 1.00 81.31 180 TYR A N 1
ATOM 1420 C CA . TYR A 1 180 ? -20.608 3.938 7.108 1.00 81.31 180 TYR A CA 1
ATOM 1421 C C . TYR A 1 180 ? -19.424 2.959 7.086 1.00 81.31 180 TYR A C 1
ATOM 1423 O O . TYR A 1 180 ? -19.370 2.088 6.215 1.00 81.31 180 TYR A O 1
ATOM 1431 N N . VAL A 1 181 ? -18.509 3.049 8.059 1.00 86.88 181 VAL A N 1
ATOM 1432 C CA . VAL A 1 181 ? -17.384 2.111 8.202 1.00 86.88 181 VAL A CA 1
ATOM 1433 C C . VAL A 1 181 ? -17.881 0.682 8.413 1.00 86.88 181 VAL A C 1
ATOM 1435 O O . VAL A 1 181 ? -17.422 -0.237 7.729 1.00 86.88 181 VAL A O 1
ATOM 1438 N N . ARG A 1 182 ? -18.866 0.500 9.298 1.00 86.31 182 ARG A N 1
ATOM 1439 C CA . ARG A 1 182 ? -19.490 -0.798 9.570 1.00 86.31 182 ARG A CA 1
ATOM 1440 C C . ARG A 1 182 ? -20.138 -1.389 8.322 1.00 86.31 182 ARG A C 1
ATOM 1442 O O . ARG A 1 182 ? -19.823 -2.514 7.950 1.00 86.31 182 ARG A O 1
ATOM 1449 N N . ASP A 1 183 ? -20.968 -0.622 7.627 1.00 80.81 183 ASP A N 1
ATOM 1450 C CA . ASP A 1 183 ? -21.933 -1.180 6.676 1.00 80.81 183 ASP A CA 1
ATOM 1451 C C . ASP A 1 183 ? -21.478 -1.098 5.208 1.00 80.81 183 ASP A C 1
ATOM 1453 O O . ASP A 1 183 ? -21.881 -1.929 4.398 1.00 80.81 183 ASP A O 1
ATOM 1457 N N . HIS A 1 184 ? -20.624 -0.131 4.849 1.00 78.62 184 HIS A N 1
ATOM 1458 C CA . HIS A 1 184 ? -20.359 0.200 3.439 1.00 78.62 184 HIS A CA 1
ATOM 1459 C C . HIS A 1 184 ? -18.884 0.380 3.075 1.00 78.62 184 HIS A C 1
ATOM 1461 O O . HIS A 1 184 ? -18.524 0.191 1.915 1.00 78.62 184 HIS A O 1
ATOM 1467 N N . TYR A 1 185 ? -18.026 0.771 4.018 1.00 82.56 185 TYR A N 1
ATOM 1468 C CA . TYR A 1 185 ? -16.638 1.090 3.701 1.00 82.56 185 TYR A CA 1
ATOM 1469 C C . TYR A 1 185 ? -15.872 -0.132 3.181 1.00 82.56 185 TYR A C 1
ATOM 1471 O O . TYR A 1 185 ? -15.812 -1.179 3.835 1.00 82.56 185 TYR A O 1
ATOM 1479 N N . GLU A 1 186 ? -15.249 0.036 2.018 1.00 80.81 186 GLU A N 1
ATOM 1480 C CA . GLU A 1 186 ? -14.285 -0.888 1.440 1.00 80.81 186 GLU A CA 1
ATOM 1481 C C . GLU A 1 186 ? -13.193 -0.081 0.729 1.00 80.81 186 GLU A C 1
ATOM 1483 O O . GLU A 1 186 ? -13.464 0.859 -0.022 1.00 80.81 186 GLU A O 1
ATOM 1488 N N . VAL A 1 187 ? -11.936 -0.428 0.992 1.00 83.69 187 VAL A N 1
ATOM 1489 C CA . VAL A 1 187 ? -10.785 0.198 0.339 1.00 83.69 187 VAL A CA 1
ATOM 1490 C C . VAL A 1 187 ? -10.589 -0.380 -1.064 1.00 83.69 187 VAL A C 1
ATOM 1492 O O . VAL A 1 187 ? -10.690 -1.591 -1.259 1.00 83.69 187 VAL A O 1
ATOM 1495 N N . ASP A 1 188 ? -10.273 0.469 -2.049 1.00 80.38 188 ASP A N 1
ATOM 1496 C CA . ASP A 1 188 ? -9.945 0.002 -3.401 1.00 80.38 188 ASP A CA 1
ATOM 1497 C C . ASP A 1 188 ? -8.692 -0.880 -3.363 1.00 80.38 188 ASP A C 1
ATOM 1499 O O . ASP A 1 188 ? -7.597 -0.421 -3.037 1.00 80.38 188 ASP A O 1
ATOM 1503 N N . ARG A 1 189 ? -8.857 -2.161 -3.706 1.00 77.19 189 ARG A N 1
ATOM 1504 C CA . ARG A 1 189 ? -7.784 -3.166 -3.713 1.00 77.19 189 ARG A CA 1
ATOM 1505 C C . ARG A 1 189 ? -7.036 -3.249 -5.041 1.00 77.19 189 ARG A C 1
ATOM 1507 O O . ARG A 1 189 ? -6.254 -4.178 -5.255 1.00 77.19 189 ARG A O 1
ATOM 1514 N N . LYS A 1 190 ? -7.240 -2.296 -5.948 1.00 76.25 190 LYS A N 1
ATOM 1515 C CA . LYS A 1 190 ? -6.415 -2.166 -7.150 1.00 76.25 190 LYS A CA 1
ATOM 1516 C C . LYS A 1 190 ? -5.104 -1.475 -6.799 1.00 76.25 190 LYS A C 1
ATOM 1518 O O . LYS A 1 190 ? -5.085 -0.326 -6.380 1.00 76.25 190 LYS A O 1
ATOM 1523 N N . LEU A 1 191 ? -3.999 -2.185 -7.002 1.00 72.06 191 LEU A N 1
ATOM 1524 C CA . LEU A 1 191 ? -2.659 -1.623 -6.843 1.00 72.06 191 LEU A CA 1
ATOM 1525 C C . LEU A 1 191 ? -2.408 -0.544 -7.895 1.00 72.06 191 LEU A C 1
ATOM 1527 O O . LEU A 1 191 ? -2.584 -0.798 -9.091 1.00 72.06 191 LEU A O 1
ATOM 1531 N N . ASP A 1 192 ? -1.887 0.610 -7.474 1.00 74.25 192 ASP A N 1
ATOM 1532 C CA . ASP A 1 192 ? -1.228 1.523 -8.406 1.00 74.25 192 ASP A CA 1
ATOM 1533 C C . ASP A 1 192 ? 0.029 0.834 -8.958 1.00 74.25 192 ASP A C 1
ATOM 1535 O O . ASP A 1 192 ? 1.055 0.690 -8.279 1.00 74.25 192 ASP A O 1
ATOM 1539 N N . SER A 1 193 ? -0.045 0.405 -10.219 1.00 72.56 193 SER A N 1
ATOM 1540 C CA . SER A 1 193 ? 1.064 -0.207 -10.951 1.00 72.56 193 SER A CA 1
ATOM 1541 C C . SER A 1 193 ? 2.299 0.691 -10.979 1.00 72.56 193 SER A C 1
ATOM 1543 O O . SER A 1 193 ? 3.425 0.198 -10.899 1.00 72.56 193 SER A O 1
ATOM 1545 N N . GLY A 1 194 ? 2.115 2.012 -11.051 1.00 71.44 194 GLY A N 1
ATOM 1546 C CA . GLY A 1 194 ? 3.204 2.980 -11.070 1.00 71.44 194 GLY A CA 1
ATOM 1547 C C . GLY A 1 194 ? 3.946 3.062 -9.739 1.00 71.44 194 GLY A C 1
ATOM 1548 O O . GLY A 1 194 ? 5.177 2.976 -9.719 1.00 71.44 194 GLY A O 1
ATOM 1549 N N . ALA A 1 195 ? 3.223 3.232 -8.630 1.00 74.81 195 ALA A N 1
ATOM 1550 C CA . ALA A 1 195 ? 3.815 3.220 -7.292 1.00 74.81 195 ALA A CA 1
ATOM 1551 C C . ALA A 1 195 ? 4.460 1.869 -6.969 1.00 74.81 195 ALA A C 1
ATOM 1553 O O . ALA A 1 195 ? 5.617 1.837 -6.550 1.00 74.81 195 ALA A O 1
ATOM 1554 N N . THR A 1 196 ? 3.764 0.769 -7.259 1.00 77.62 196 THR A N 1
ATOM 1555 C CA . THR A 1 196 ? 4.236 -0.593 -6.983 1.00 77.62 196 THR A CA 1
ATOM 1556 C C . THR A 1 196 ? 5.565 -0.875 -7.674 1.00 77.62 196 THR A C 1
ATOM 15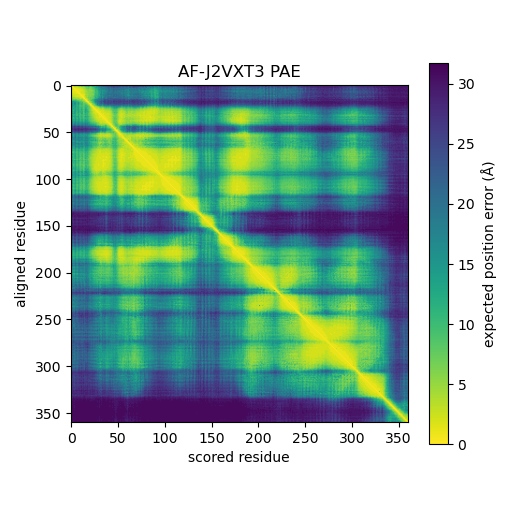58 O O . THR A 1 196 ? 6.538 -1.225 -7.010 1.00 77.62 196 THR A O 1
ATOM 1561 N N . LEU A 1 197 ? 5.659 -0.638 -8.989 1.00 77.25 197 LEU A N 1
ATOM 1562 C CA . LEU A 1 197 ? 6.889 -0.889 -9.746 1.00 77.25 197 LEU A CA 1
ATOM 1563 C C . LEU A 1 197 ? 8.072 -0.059 -9.231 1.00 77.25 197 LEU A C 1
ATOM 1565 O O . LEU A 1 197 ? 9.188 -0.573 -9.136 1.00 77.25 197 LEU A O 1
ATOM 1569 N N . ARG A 1 198 ? 7.846 1.211 -8.863 1.00 79.81 198 ARG A N 1
ATOM 1570 C CA . ARG A 1 198 ? 8.895 2.064 -8.276 1.00 79.81 198 ARG A CA 1
ATOM 1571 C C . ARG A 1 198 ? 9.365 1.527 -6.928 1.00 79.81 198 ARG A C 1
ATOM 1573 O O . ARG A 1 198 ? 10.573 1.450 -6.699 1.00 79.81 198 ARG A O 1
ATOM 1580 N N . THR A 1 199 ? 8.433 1.152 -6.056 1.00 81.56 199 THR A N 1
ATOM 1581 C CA . THR A 1 199 ? 8.745 0.603 -4.732 1.00 81.56 199 THR A CA 1
ATOM 1582 C C . THR A 1 199 ? 9.494 -0.723 -4.853 1.00 81.56 199 THR A C 1
ATOM 1584 O O . THR A 1 199 ? 10.525 -0.892 -4.205 1.00 81.56 199 THR A O 1
ATOM 1587 N N . SER A 1 200 ? 9.074 -1.618 -5.751 1.00 80.25 200 SER A N 1
ATOM 1588 C CA . SER A 1 200 ? 9.765 -2.885 -6.021 1.00 80.25 200 SER A CA 1
ATOM 1589 C C . SER A 1 200 ? 11.170 -2.683 -6.597 1.00 80.25 200 SER A C 1
ATOM 1591 O O . SER A 1 200 ? 12.113 -3.328 -6.143 1.00 80.25 200 SER A O 1
ATOM 1593 N N . ALA A 1 201 ? 11.347 -1.765 -7.554 1.00 82.44 201 ALA A N 1
ATOM 1594 C CA . ALA A 1 201 ? 12.666 -1.461 -8.116 1.00 82.44 201 ALA A CA 1
ATOM 1595 C C . ALA A 1 201 ? 13.627 -0.910 -7.051 1.00 82.44 201 ALA A C 1
ATOM 1597 O O . ALA A 1 201 ? 14.792 -1.308 -6.992 1.00 82.44 201 ALA A O 1
ATOM 1598 N N . ARG A 1 202 ? 13.120 -0.040 -6.166 1.00 83.56 202 ARG A N 1
ATOM 1599 C CA . ARG A 1 202 ? 13.878 0.482 -5.024 1.00 83.56 202 ARG A CA 1
ATOM 1600 C C . ARG A 1 202 ? 14.241 -0.626 -4.037 1.00 83.56 202 ARG A C 1
ATOM 1602 O O . ARG A 1 202 ? 15.391 -0.685 -3.613 1.00 83.56 202 ARG A O 1
ATOM 1609 N N . ALA A 1 203 ? 13.294 -1.497 -3.691 1.00 84.69 203 ALA A N 1
ATOM 1610 C CA . ALA A 1 203 ? 13.540 -2.625 -2.798 1.00 84.69 203 ALA A CA 1
ATOM 1611 C C . ALA A 1 203 ? 14.648 -3.531 -3.352 1.00 84.69 203 ALA A C 1
ATOM 1613 O O . ALA A 1 203 ? 15.617 -3.799 -2.652 1.00 84.69 203 ALA A O 1
ATOM 1614 N N . LEU A 1 204 ? 14.581 -3.890 -4.640 1.00 81.50 204 LEU A N 1
ATOM 1615 C CA . LEU A 1 204 ? 15.609 -4.693 -5.308 1.00 81.50 204 LEU A CA 1
ATOM 1616 C C . LEU A 1 204 ? 16.996 -4.031 -5.260 1.00 81.50 204 LEU A C 1
ATOM 1618 O O . LEU A 1 204 ? 17.998 -4.700 -5.009 1.00 81.50 204 LEU A O 1
ATOM 1622 N N . ALA A 1 205 ? 17.059 -2.715 -5.477 1.00 83.56 205 ALA A N 1
ATOM 1623 C CA . ALA A 1 205 ? 18.309 -1.966 -5.407 1.00 83.56 205 ALA A CA 1
ATOM 1624 C C . ALA A 1 205 ? 18.901 -1.951 -3.985 1.00 83.56 205 ALA A C 1
ATOM 1626 O O . ALA A 1 205 ? 20.106 -2.157 -3.836 1.00 83.56 205 ALA A O 1
ATOM 1627 N N . ILE A 1 206 ? 18.068 -1.743 -2.957 1.00 84.75 206 ILE A N 1
ATOM 1628 C CA . ILE A 1 206 ? 18.488 -1.741 -1.546 1.00 84.75 206 ILE A CA 1
ATOM 1629 C C . ILE A 1 206 ? 18.934 -3.139 -1.118 1.00 84.75 206 ILE A C 1
ATOM 1631 O O . ILE A 1 206 ? 20.028 -3.286 -0.584 1.00 84.75 206 ILE A O 1
ATOM 1635 N N . THR A 1 207 ? 18.144 -4.178 -1.396 1.00 83.69 207 THR A N 1
ATOM 1636 C CA . THR A 1 207 ? 18.511 -5.565 -1.079 1.00 83.69 207 THR A CA 1
ATOM 1637 C C . THR A 1 207 ? 19.824 -5.947 -1.756 1.00 83.69 207 THR A C 1
ATOM 1639 O O . THR A 1 207 ? 20.703 -6.512 -1.112 1.00 83.69 207 THR A O 1
ATOM 1642 N N . GLY A 1 208 ? 20.006 -5.571 -3.025 1.00 83.38 208 GLY A N 1
ATOM 1643 C CA . GLY A 1 208 ? 21.271 -5.769 -3.726 1.00 83.38 208 GLY A CA 1
ATOM 1644 C C . GLY A 1 208 ? 22.446 -5.054 -3.051 1.00 83.38 208 GLY A C 1
ATOM 1645 O O . GLY A 1 208 ? 23.518 -5.636 -2.933 1.00 83.38 208 GLY A O 1
ATOM 1646 N N . GLN A 1 209 ? 22.252 -3.822 -2.567 1.00 85.75 209 GLN A N 1
ATOM 1647 C CA . GLN A 1 209 ? 23.279 -3.083 -1.821 1.00 85.75 209 GLN A CA 1
ATOM 1648 C C . GLN A 1 209 ? 23.616 -3.741 -0.480 1.00 85.75 209 GLN A C 1
ATOM 1650 O O . GLN A 1 209 ? 24.794 -3.861 -0.158 1.00 85.75 209 GLN A O 1
ATOM 1655 N N . MET A 1 210 ? 22.614 -4.197 0.276 1.00 85.38 210 MET A N 1
ATOM 1656 C CA . MET A 1 210 ? 22.836 -4.880 1.556 1.00 85.38 210 MET A CA 1
ATOM 1657 C C . MET A 1 210 ? 23.597 -6.198 1.370 1.00 85.38 210 MET A C 1
ATOM 1659 O O . MET A 1 210 ? 24.499 -6.500 2.148 1.00 85.38 210 MET A O 1
ATOM 1663 N N . LEU A 1 211 ? 23.271 -6.962 0.321 1.00 82.06 211 LEU A N 1
ATOM 1664 C CA . LEU A 1 211 ? 23.984 -8.194 -0.033 1.00 82.06 211 LEU A CA 1
ATOM 1665 C C . LEU A 1 211 ? 25.4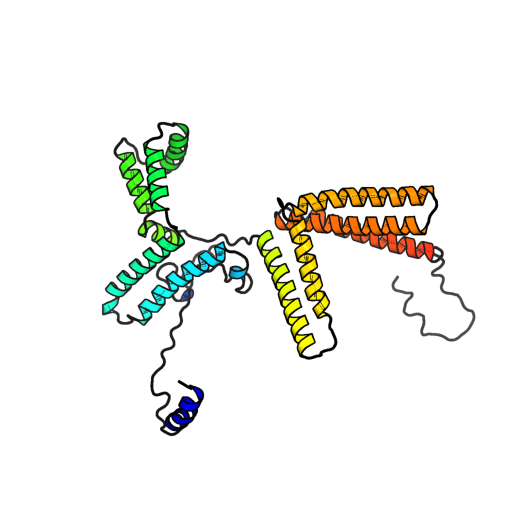18 -7.914 -0.507 1.00 82.06 211 LEU A C 1
ATOM 1667 O O . LEU A 1 211 ? 26.347 -8.614 -0.119 1.00 82.06 211 LEU A O 1
ATOM 1671 N N . GLU A 1 212 ? 25.628 -6.866 -1.307 1.00 83.44 212 GLU A N 1
ATOM 1672 C CA . GLU A 1 212 ? 26.973 -6.447 -1.717 1.00 83.44 212 GLU A CA 1
ATOM 1673 C C . GLU A 1 212 ? 27.821 -6.010 -0.506 1.00 83.44 212 GLU A C 1
ATOM 1675 O O . GLU A 1 212 ? 29.019 -6.296 -0.435 1.00 83.44 212 GLU A O 1
ATOM 1680 N N . GLU A 1 213 ? 27.216 -5.318 0.464 1.00 84.50 213 GLU A N 1
ATOM 1681 C CA . GLU A 1 213 ? 27.899 -4.889 1.685 1.00 84.50 213 GLU A CA 1
ATOM 1682 C C . GLU A 1 213 ? 28.246 -6.072 2.600 1.00 84.50 213 GLU A C 1
ATOM 1684 O O . GLU A 1 213 ? 29.351 -6.113 3.152 1.00 84.50 213 GLU A O 1
ATOM 1689 N N . SER A 1 214 ? 27.353 -7.058 2.733 1.00 80.75 214 SER A N 1
ATOM 1690 C CA . SER A 1 214 ? 27.633 -8.260 3.521 1.00 80.75 214 SER A CA 1
ATOM 1691 C C . SER A 1 214 ? 28.768 -9.085 2.904 1.00 80.75 214 SER A C 1
ATOM 1693 O O . SER A 1 214 ? 29.691 -9.467 3.622 1.00 80.75 214 SER A O 1
ATOM 1695 N N . GLU A 1 215 ? 28.798 -9.268 1.579 1.00 80.69 215 GLU A N 1
ATOM 1696 C CA . GLU A 1 215 ? 29.898 -9.959 0.886 1.00 80.69 215 GLU A CA 1
ATOM 1697 C C . GLU A 1 215 ? 31.255 -9.280 1.124 1.00 80.69 215 GLU A C 1
ATOM 1699 O O . GLU A 1 215 ? 32.241 -9.957 1.434 1.00 80.69 215 GLU A O 1
ATOM 1704 N N . LYS A 1 216 ? 31.307 -7.939 1.061 1.00 81.50 216 LYS A N 1
ATOM 1705 C CA . LYS A 1 216 ? 32.524 -7.165 1.370 1.00 81.50 216 LYS A CA 1
ATOM 1706 C C . LYS A 1 216 ? 32.970 -7.360 2.815 1.00 81.50 216 LYS A C 1
ATOM 1708 O O . LYS A 1 216 ? 34.165 -7.515 3.069 1.00 81.50 216 LYS A O 1
ATOM 1713 N N . ARG A 1 217 ? 32.020 -7.374 3.754 1.00 82.62 217 ARG A N 1
ATOM 1714 C CA . ARG A 1 217 ? 32.292 -7.549 5.186 1.00 82.62 217 ARG A CA 1
ATOM 1715 C C . ARG A 1 217 ? 32.852 -8.940 5.502 1.00 82.62 217 ARG A C 1
ATOM 1717 O O . ARG A 1 217 ? 33.748 -9.044 6.334 1.00 82.62 217 ARG A O 1
ATOM 1724 N N . TYR A 1 218 ? 32.393 -9.977 4.800 1.00 79.56 218 TYR A N 1
ATOM 1725 C CA . TYR A 1 218 ? 32.852 -11.362 4.980 1.00 79.56 218 TYR A CA 1
ATOM 1726 C C . TYR A 1 218 ? 33.976 -11.798 4.018 1.00 79.56 218 TYR A C 1
ATOM 1728 O O . TYR A 1 218 ? 34.363 -12.964 4.037 1.00 79.56 218 TYR A O 1
ATOM 1736 N N . ARG A 1 219 ? 34.531 -10.886 3.198 1.00 75.75 219 ARG A N 1
ATOM 1737 C CA . ARG A 1 219 ? 35.571 -11.167 2.178 1.00 75.75 219 ARG A CA 1
ATOM 1738 C C . ARG A 1 219 ? 35.230 -12.353 1.263 1.00 75.75 219 ARG A C 1
ATOM 1740 O O . ARG A 1 219 ? 36.122 -13.076 0.814 1.00 75.75 219 ARG A O 1
ATOM 1747 N N . LEU A 1 220 ? 33.945 -12.556 0.985 1.00 75.25 220 LEU A N 1
ATOM 1748 C CA . LEU A 1 220 ? 33.520 -13.561 0.019 1.00 75.25 220 LEU A CA 1
ATOM 1749 C C . LEU A 1 220 ? 33.943 -13.107 -1.391 1.00 75.25 220 LEU A C 1
ATOM 1751 O O . LEU A 1 220 ? 33.990 -11.900 -1.655 1.00 75.25 220 LEU A O 1
ATOM 1755 N N . PRO A 1 221 ? 34.288 -14.032 -2.306 1.00 74.69 221 PRO A N 1
ATOM 1756 C CA . PRO A 1 221 ? 34.582 -13.668 -3.687 1.00 74.69 221 PRO A CA 1
ATOM 1757 C C . PRO A 1 221 ? 33.378 -12.926 -4.281 1.00 74.69 221 PRO A C 1
ATOM 1759 O O . PRO A 1 221 ? 32.257 -13.425 -4.208 1.00 74.69 221 PRO A O 1
ATOM 1762 N N . MET A 1 222 ? 33.617 -11.733 -4.843 1.00 62.38 222 MET A N 1
ATOM 1763 C CA . MET A 1 222 ? 32.559 -10.860 -5.368 1.00 62.38 222 MET A CA 1
ATOM 1764 C C . MET A 1 222 ? 31.656 -11.626 -6.339 1.00 62.38 222 MET A C 1
ATOM 1766 O O . MET A 1 222 ? 32.096 -12.060 -7.407 1.00 62.38 222 MET A O 1
ATOM 1770 N N . SER A 1 223 ? 30.394 -11.793 -5.947 1.00 64.19 223 SER A N 1
ATOM 1771 C CA . SER A 1 223 ? 29.454 -12.692 -6.607 1.00 64.19 223 SER A CA 1
ATOM 1772 C C . SER A 1 223 ? 28.504 -11.947 -7.552 1.00 64.19 223 SER A C 1
ATOM 1774 O O . SER A 1 223 ? 28.531 -10.725 -7.723 1.00 64.19 223 SER A O 1
ATOM 1776 N N . ARG A 1 224 ? 27.590 -12.712 -8.159 1.00 70.44 224 ARG A N 1
ATOM 1777 C CA . ARG A 1 224 ? 26.489 -12.263 -9.028 1.00 70.44 224 ARG A CA 1
ATOM 1778 C C . ARG A 1 224 ? 25.560 -11.224 -8.363 1.00 70.44 224 ARG A C 1
ATOM 1780 O O . ARG A 1 224 ? 24.751 -10.623 -9.064 1.00 70.44 224 ARG A O 1
ATOM 1787 N N . MET A 1 225 ? 25.692 -10.956 -7.061 1.00 70.88 225 MET A N 1
ATOM 1788 C CA . MET A 1 225 ? 24.868 -10.002 -6.300 1.00 70.88 225 MET A CA 1
ATOM 1789 C C . MET A 1 225 ? 25.044 -8.542 -6.737 1.00 70.88 225 MET A C 1
ATOM 1791 O O . MET A 1 225 ? 24.084 -7.772 -6.729 1.00 70.88 225 MET A O 1
ATOM 1795 N N . ILE A 1 226 ? 26.216 -8.171 -7.259 1.00 75.44 226 ILE A N 1
ATOM 1796 C CA . ILE A 1 226 ? 26.441 -6.837 -7.847 1.00 75.44 226 ILE A CA 1
ATOM 1797 C C . ILE A 1 226 ? 25.493 -6.588 -9.026 1.00 75.44 226 ILE A C 1
ATOM 1799 O O . ILE A 1 226 ? 25.009 -5.471 -9.231 1.00 75.44 226 ILE A O 1
ATOM 1803 N N . TRP A 1 227 ? 25.202 -7.628 -9.812 1.00 78.25 227 TRP A N 1
ATOM 1804 C CA . TRP A 1 227 ? 24.286 -7.521 -10.945 1.00 78.25 227 TRP A CA 1
ATOM 1805 C C . TRP A 1 227 ? 22.836 -7.331 -10.505 1.00 78.25 227 TRP A C 1
ATOM 1807 O O . TRP A 1 227 ? 22.089 -6.653 -11.205 1.00 78.25 227 TRP A O 1
ATOM 1817 N N . VAL A 1 228 ? 22.463 -7.818 -9.318 1.00 81.50 228 VAL A N 1
ATOM 1818 C CA . VAL A 1 228 ? 21.150 -7.556 -8.711 1.00 81.50 228 VAL A CA 1
ATOM 1819 C C . VAL A 1 228 ? 21.016 -6.073 -8.356 1.00 81.50 228 VAL A C 1
ATOM 1821 O O . VAL A 1 228 ? 20.059 -5.420 -8.777 1.00 81.50 228 VAL A O 1
ATOM 1824 N N . ALA A 1 229 ? 22.017 -5.501 -7.678 1.00 82.06 229 ALA A N 1
ATOM 1825 C CA . ALA A 1 229 ? 22.031 -4.078 -7.334 1.00 82.06 229 ALA A CA 1
ATOM 1826 C C . ALA A 1 229 ? 22.018 -3.176 -8.584 1.00 82.06 229 ALA A C 1
ATOM 1828 O O . ALA A 1 229 ? 21.283 -2.187 -8.649 1.00 82.06 229 ALA A O 1
ATOM 1829 N N . ARG A 1 230 ? 22.811 -3.525 -9.607 1.00 82.94 230 ARG A N 1
ATOM 1830 C CA . ARG A 1 230 ? 22.854 -2.799 -10.888 1.00 82.94 230 ARG A CA 1
ATOM 1831 C C . ARG A 1 230 ? 21.538 -2.909 -11.656 1.00 82.94 230 ARG A C 1
ATOM 1833 O O . ARG A 1 230 ? 21.061 -1.898 -12.164 1.00 82.94 230 ARG A O 1
ATOM 1840 N N . GLY A 1 231 ? 20.938 -4.098 -11.694 1.00 81.94 231 GLY A N 1
ATOM 1841 C CA . GLY A 1 231 ? 19.636 -4.336 -12.315 1.00 81.94 231 GLY A CA 1
ATOM 1842 C C . GLY A 1 231 ? 18.527 -3.505 -11.671 1.00 81.94 231 GLY A C 1
ATOM 1843 O O . GLY A 1 231 ? 17.777 -2.839 -12.382 1.00 81.94 231 GLY A O 1
ATOM 1844 N N . GLY A 1 232 ? 18.479 -3.448 -10.334 1.00 80.50 232 GLY A N 1
ATOM 1845 C CA . GLY A 1 232 ? 17.524 -2.610 -9.599 1.00 80.50 232 GLY A CA 1
ATOM 1846 C C . GLY A 1 232 ? 17.648 -1.120 -9.935 1.00 80.50 232 GLY A C 1
ATOM 1847 O O . GLY A 1 232 ? 16.649 -0.467 -10.238 1.00 80.50 232 GLY A O 1
ATOM 1848 N N . ARG A 1 233 ? 18.877 -0.583 -9.981 1.00 84.88 233 ARG A N 1
ATOM 1849 C CA . ARG A 1 233 ? 19.120 0.821 -10.375 1.00 84.88 233 ARG A CA 1
ATOM 1850 C C . ARG A 1 233 ? 18.736 1.096 -11.830 1.00 84.88 233 ARG A C 1
ATOM 1852 O O . ARG A 1 233 ? 18.152 2.140 -12.113 1.00 84.88 233 ARG A O 1
ATOM 1859 N N . ALA A 1 234 ? 19.037 0.169 -12.740 1.00 82.25 234 ALA A N 1
ATOM 1860 C CA . ALA A 1 234 ? 18.660 0.290 -14.146 1.00 82.25 234 ALA A CA 1
ATOM 1861 C C . ALA A 1 234 ? 17.132 0.304 -14.321 1.00 82.25 234 ALA A C 1
ATOM 1863 O O . ALA A 1 234 ? 16.598 1.167 -15.018 1.00 82.25 234 ALA A O 1
ATOM 1864 N N . LEU A 1 235 ? 16.420 -0.587 -13.623 1.00 79.56 235 LEU A N 1
ATOM 1865 C CA . LEU A 1 235 ? 14.958 -0.620 -13.612 1.00 79.56 235 LEU A CA 1
ATOM 1866 C C . LEU A 1 235 ? 14.367 0.672 -13.029 1.00 79.56 235 LEU A C 1
ATOM 1868 O O . LEU A 1 235 ? 13.427 1.231 -13.590 1.00 79.56 235 LEU A O 1
ATOM 1872 N N . GLN A 1 236 ? 14.944 1.197 -11.946 1.00 84.06 236 GLN A N 1
ATOM 1873 C CA . GLN A 1 236 ? 14.522 2.467 -11.353 1.00 84.06 236 GLN A CA 1
ATOM 1874 C C . GLN A 1 236 ? 14.698 3.646 -12.327 1.00 84.06 236 GLN A C 1
ATOM 1876 O O . GLN A 1 236 ? 13.804 4.491 -12.446 1.00 84.06 236 GLN A O 1
ATOM 1881 N N . ALA A 1 237 ? 15.817 3.695 -13.055 1.00 82.75 237 ALA A N 1
ATOM 1882 C CA . ALA A 1 237 ? 16.056 4.710 -14.079 1.00 82.75 237 ALA A CA 1
ATOM 1883 C C . ALA A 1 237 ? 15.029 4.610 -15.219 1.00 82.75 237 ALA A C 1
ATOM 1885 O O . ALA A 1 237 ? 14.418 5.615 -15.588 1.00 82.75 237 ALA A O 1
ATOM 1886 N N . LEU A 1 238 ? 14.772 3.393 -15.711 1.00 80.62 238 LEU A N 1
ATOM 1887 C CA . LEU A 1 238 ? 13.775 3.129 -16.748 1.00 80.62 238 LEU A CA 1
ATOM 1888 C C . LEU A 1 238 ? 12.373 3.581 -16.318 1.00 80.62 238 LEU A C 1
ATOM 1890 O O . LEU A 1 238 ? 11.691 4.282 -17.067 1.00 80.62 238 LEU A O 1
ATOM 1894 N N . LEU A 1 239 ? 11.955 3.243 -15.096 1.00 79.38 239 LEU A N 1
ATOM 1895 C CA . LEU A 1 239 ? 10.657 3.645 -14.551 1.00 79.38 239 LEU A CA 1
ATOM 1896 C C . LEU A 1 239 ? 10.534 5.169 -14.437 1.00 79.38 239 LEU A C 1
ATOM 1898 O O . LEU A 1 239 ? 9.507 5.722 -14.815 1.00 79.38 239 LEU A O 1
ATOM 1902 N N . THR A 1 240 ? 11.582 5.858 -13.978 1.00 79.31 240 THR A N 1
ATOM 1903 C CA . THR A 1 240 ? 11.589 7.329 -13.826 1.00 79.31 240 THR A CA 1
ATOM 1904 C C . THR A 1 240 ? 11.438 8.054 -15.165 1.00 79.31 240 THR A C 1
ATOM 1906 O O . THR A 1 240 ? 10.795 9.100 -15.258 1.00 79.31 240 THR A O 1
ATOM 1909 N N . VAL A 1 241 ? 12.016 7.485 -16.219 1.00 79.56 241 VAL A N 1
ATOM 1910 C CA . VAL A 1 241 ? 11.895 7.990 -17.590 1.00 79.56 241 VAL A CA 1
ATOM 1911 C C . VAL A 1 241 ? 10.519 7.680 -18.196 1.00 79.56 241 VAL A C 1
ATOM 1913 O O . VAL A 1 241 ? 10.007 8.450 -19.010 1.00 79.56 241 VAL A O 1
ATOM 1916 N N . SER A 1 242 ? 9.905 6.572 -17.780 1.00 74.19 242 SER A N 1
ATOM 1917 C CA . SER A 1 242 ? 8.640 6.074 -18.330 1.00 74.19 242 SER A CA 1
ATOM 1918 C C . SER A 1 242 ? 7.397 6.709 -17.689 1.00 74.19 242 SER A C 1
ATOM 1920 O O . SER A 1 242 ? 6.315 6.672 -18.283 1.00 74.19 242 SER A O 1
ATOM 1922 N N . THR A 1 243 ? 7.514 7.314 -16.500 1.00 69.62 243 THR A N 1
ATOM 1923 C CA . THR A 1 243 ? 6.374 7.911 -15.786 1.00 69.62 243 THR A CA 1
ATOM 1924 C C . THR A 1 243 ? 5.818 9.158 -16.497 1.00 69.62 243 THR A C 1
ATOM 1926 O O . THR A 1 243 ? 6.568 10.053 -16.900 1.00 69.62 243 THR A O 1
ATOM 1929 N N . PRO A 1 244 ? 4.487 9.257 -16.687 1.00 62.50 244 PRO A N 1
ATOM 1930 C CA . PRO A 1 244 ? 3.864 10.420 -17.316 1.00 62.50 244 PRO A CA 1
ATOM 1931 C C . PRO A 1 244 ? 4.002 11.681 -16.442 1.00 62.50 244 PRO A C 1
ATOM 1933 O O . PRO A 1 244 ? 3.869 11.615 -15.227 1.00 62.50 244 PRO A O 1
ATOM 1936 N N . GLY A 1 245 ? 4.270 12.834 -17.070 1.00 62.38 245 GLY A N 1
ATOM 1937 C CA . GLY A 1 245 ? 4.345 14.140 -16.395 1.00 62.38 245 GLY A CA 1
ATOM 1938 C C . GLY A 1 245 ? 5.694 14.499 -15.758 1.00 62.38 245 GLY A C 1
ATOM 1939 O O . GLY A 1 245 ? 5.831 15.603 -15.242 1.00 62.38 245 GLY A O 1
ATOM 1940 N N . SER A 1 246 ? 6.707 13.626 -15.810 1.00 69.25 246 SER A N 1
ATOM 1941 C CA . SER A 1 246 ? 8.027 13.927 -15.241 1.00 69.25 246 SER A CA 1
ATOM 1942 C C . SER A 1 246 ? 8.879 14.811 -16.168 1.00 69.25 246 SER A C 1
ATOM 1944 O O . SER A 1 246 ? 8.895 14.637 -17.391 1.00 69.25 246 SER A O 1
ATOM 1946 N N . LEU A 1 247 ? 9.653 15.739 -15.588 1.00 73.75 247 LEU A N 1
ATOM 1947 C CA . LEU A 1 247 ? 10.677 16.509 -16.317 1.00 73.75 247 LEU A CA 1
ATOM 1948 C C . LEU A 1 247 ? 11.682 15.575 -17.013 1.00 73.75 247 LEU A C 1
ATOM 1950 O O . LEU A 1 247 ? 12.088 15.818 -18.150 1.00 73.75 247 LEU A O 1
ATOM 1954 N N . SER A 1 248 ? 12.007 14.455 -16.361 1.00 72.56 248 SER A N 1
ATOM 1955 C CA . SER A 1 248 ? 12.883 13.403 -16.879 1.00 72.56 248 SER A CA 1
ATOM 1956 C C . SER A 1 248 ? 12.371 12.792 -18.182 1.00 72.56 248 SER A C 1
ATOM 1958 O O . SER A 1 248 ? 13.171 12.537 -19.078 1.00 72.56 248 SER A O 1
ATOM 1960 N N . LYS A 1 249 ? 11.053 12.617 -18.344 1.00 77.94 249 LYS A N 1
ATOM 1961 C CA . LYS A 1 249 ? 10.460 12.126 -19.595 1.00 77.94 249 LYS A CA 1
ATOM 1962 C C . LYS A 1 249 ? 10.637 13.117 -20.744 1.00 77.94 249 LYS A C 1
ATOM 1964 O O . LYS A 1 249 ? 10.925 12.710 -21.870 1.00 77.94 249 LYS A O 1
ATOM 1969 N N . SER A 1 250 ? 10.464 14.412 -20.473 1.00 75.31 250 SER A N 1
ATOM 1970 C CA . SER A 1 250 ? 10.659 15.459 -21.485 1.00 75.31 250 SER A CA 1
ATOM 1971 C C . SER A 1 250 ? 12.116 15.510 -21.947 1.00 75.31 250 SER A C 1
ATOM 1973 O O . SER A 1 250 ? 12.389 15.483 -23.148 1.00 75.31 250 SER A O 1
ATOM 1975 N N . LEU A 1 251 ? 13.044 15.487 -20.985 1.00 83.00 251 LEU A N 1
ATOM 1976 C CA . LEU A 1 251 ? 14.480 15.467 -21.240 1.00 83.00 251 LEU A CA 1
ATOM 1977 C C . LEU A 1 251 ? 14.890 14.213 -22.023 1.00 83.00 251 LEU A C 1
ATOM 1979 O O . LEU A 1 251 ? 15.558 14.324 -23.046 1.00 83.00 251 LEU A O 1
ATOM 1983 N N . TYR A 1 252 ? 14.430 13.033 -21.600 1.00 83.31 252 TYR A N 1
ATOM 1984 C CA . TYR A 1 252 ? 14.687 11.771 -22.293 1.00 83.31 252 TYR A CA 1
ATOM 1985 C C . TYR A 1 252 ? 14.217 11.805 -23.745 1.00 83.31 252 TYR A C 1
ATOM 1987 O O . TYR A 1 252 ? 14.988 11.467 -24.635 1.00 83.31 252 TYR A O 1
ATOM 1995 N N . ARG A 1 253 ? 12.987 12.265 -24.010 1.00 83.25 253 ARG A N 1
ATOM 1996 C CA . ARG A 1 253 ? 12.469 12.373 -25.381 1.00 83.25 253 ARG A CA 1
ATOM 1997 C C . ARG A 1 253 ? 13.334 13.297 -26.236 1.00 83.25 253 ARG A C 1
ATOM 1999 O O . ARG A 1 253 ? 13.588 12.977 -27.391 1.00 83.25 253 ARG A O 1
ATOM 2006 N N . HIS A 1 254 ? 13.779 14.424 -25.683 1.00 85.81 254 HIS A N 1
ATOM 2007 C CA . HIS A 1 254 ? 14.642 15.357 -26.402 1.00 85.81 254 HIS A CA 1
ATOM 2008 C C . HIS A 1 254 ? 15.997 14.725 -26.755 1.00 85.81 254 HIS A C 1
ATOM 2010 O O . HIS A 1 254 ? 16.384 14.721 -27.922 1.00 85.81 254 HIS A O 1
ATOM 2016 N N . TRP A 1 255 ? 16.671 14.112 -25.778 1.00 88.00 255 TRP A N 1
ATOM 2017 C CA . TRP A 1 255 ? 17.937 13.410 -26.008 1.00 88.00 255 TRP A CA 1
ATOM 2018 C C . TRP A 1 255 ? 17.801 12.240 -26.974 1.00 88.00 255 TRP A C 1
ATOM 2020 O O . TRP A 1 255 ? 18.693 12.010 -27.776 1.00 88.00 255 TRP A O 1
ATOM 2030 N N . LEU A 1 256 ? 16.678 11.530 -26.939 1.00 88.19 256 LEU A N 1
ATOM 2031 C CA . LEU A 1 256 ? 16.425 10.391 -27.810 1.00 88.19 256 LEU A CA 1
ATOM 2032 C C . LEU A 1 256 ? 16.223 10.818 -29.272 1.00 88.19 256 LEU A C 1
ATOM 2034 O O . LEU A 1 256 ? 16.714 10.148 -30.174 1.00 88.19 256 LEU A O 1
ATOM 2038 N N . VAL A 1 257 ? 15.580 11.967 -29.513 1.00 87.94 257 VAL A N 1
ATOM 2039 C CA . VAL A 1 257 ? 15.510 12.569 -30.856 1.00 87.94 257 VAL A CA 1
ATOM 2040 C C . VAL A 1 257 ? 16.898 12.990 -31.337 1.00 87.94 257 VAL A C 1
ATOM 2042 O O . VAL A 1 257 ? 17.271 12.657 -32.459 1.00 87.94 257 VAL A O 1
ATOM 2045 N N . LEU A 1 258 ? 17.681 13.675 -30.496 1.00 89.50 258 LEU A N 1
ATOM 2046 C CA . LEU A 1 258 ? 19.056 14.062 -30.840 1.00 89.50 258 LEU A CA 1
ATOM 2047 C C . LEU A 1 258 ? 19.927 12.846 -31.160 1.00 89.50 258 LEU A C 1
ATOM 2049 O O . LEU A 1 258 ? 20.713 12.876 -32.104 1.00 89.50 258 LEU A O 1
ATOM 2053 N N . LEU A 1 259 ? 19.762 11.771 -30.394 1.00 92.12 259 LEU A N 1
ATOM 2054 C CA . LEU A 1 259 ? 20.528 10.549 -30.556 1.00 92.12 259 LEU A CA 1
ATOM 2055 C C . LEU A 1 259 ? 20.173 9.830 -31.865 1.00 92.12 259 LEU A C 1
ATOM 2057 O O . LEU A 1 259 ? 21.087 9.483 -32.606 1.00 92.12 259 LEU A O 1
ATOM 2061 N N . TYR A 1 260 ? 18.888 9.738 -32.235 1.00 90.94 260 TYR A N 1
ATOM 2062 C CA . TYR A 1 260 ? 18.497 9.240 -33.562 1.00 90.94 260 TYR A CA 1
ATOM 2063 C C . TYR A 1 260 ? 19.033 10.101 -34.709 1.00 90.94 260 TYR A C 1
ATOM 2065 O O . TYR A 1 260 ? 19.449 9.567 -35.736 1.00 90.94 260 TYR A O 1
ATOM 2073 N N . VAL A 1 261 ? 19.037 11.430 -34.556 1.00 92.81 261 VAL A N 1
ATOM 2074 C CA . VAL A 1 261 ? 19.616 12.334 -35.563 1.00 92.81 261 VAL A CA 1
ATOM 2075 C C . VAL A 1 261 ? 21.113 12.066 -35.714 1.00 92.81 261 VAL A C 1
ATOM 2077 O O . VAL A 1 261 ? 21.605 11.947 -36.834 1.00 92.81 261 VAL A O 1
ATOM 2080 N N . PHE A 1 262 ? 21.837 11.919 -34.605 1.00 93.31 262 PHE A N 1
ATOM 2081 C CA . PHE A 1 262 ? 23.270 11.638 -34.621 1.00 93.31 262 PHE A CA 1
ATOM 2082 C C . PHE A 1 262 ? 23.589 10.268 -35.237 1.00 93.31 262 PHE A C 1
ATOM 2084 O O . PHE A 1 262 ? 24.476 10.165 -36.083 1.00 93.31 262 PHE A O 1
ATOM 2091 N N . GLU A 1 263 ? 22.830 9.230 -34.882 1.00 91.50 263 GLU A N 1
ATOM 2092 C CA . GLU A 1 263 ? 22.947 7.893 -35.477 1.00 91.50 263 GLU A CA 1
ATOM 2093 C C . GLU A 1 263 ? 22.673 7.918 -36.984 1.00 91.50 263 GLU A C 1
ATOM 2095 O O . GLU A 1 263 ? 23.437 7.335 -37.754 1.00 91.50 263 GLU A O 1
ATOM 2100 N N . ALA A 1 264 ? 21.643 8.644 -37.429 1.00 91.12 264 ALA A N 1
ATOM 2101 C CA . ALA A 1 264 ? 21.348 8.808 -38.849 1.00 91.12 264 ALA A CA 1
ATOM 2102 C C . ALA A 1 264 ? 22.496 9.508 -39.592 1.00 91.12 264 ALA A C 1
ATOM 2104 O O . ALA A 1 264 ? 22.895 9.054 -40.665 1.00 91.12 264 ALA A O 1
ATOM 2105 N N . VAL A 1 265 ? 23.077 10.564 -39.010 1.00 93.25 265 VAL A N 1
ATOM 2106 C CA . VAL A 1 265 ? 24.240 11.264 -39.580 1.00 93.25 265 VAL A CA 1
ATOM 2107 C C . VAL A 1 265 ? 25.455 10.341 -39.672 1.00 93.25 265 VAL A C 1
ATOM 2109 O O . VAL A 1 265 ? 26.118 10.331 -40.707 1.00 93.25 265 VAL A O 1
ATOM 2112 N N . ILE A 1 266 ? 25.728 9.525 -38.646 1.00 91.00 266 ILE A N 1
ATOM 2113 C CA . ILE A 1 266 ? 26.816 8.535 -38.682 1.00 91.00 266 ILE A CA 1
ATOM 2114 C C . ILE A 1 266 ? 26.585 7.521 -39.800 1.00 91.00 266 ILE A C 1
ATOM 2116 O O . ILE A 1 266 ? 27.506 7.241 -40.560 1.00 91.00 266 ILE A O 1
ATOM 2120 N N . ILE A 1 267 ? 25.374 6.970 -39.916 1.00 88.75 267 ILE A N 1
ATOM 2121 C CA . ILE A 1 267 ? 25.061 5.948 -40.921 1.00 88.75 267 ILE A CA 1
ATOM 2122 C C . ILE A 1 267 ? 25.178 6.533 -42.332 1.00 88.75 267 ILE A C 1
ATOM 2124 O O . ILE A 1 267 ? 25.841 5.941 -43.182 1.00 88.75 267 ILE A O 1
ATOM 2128 N N . VAL A 1 268 ? 24.588 7.706 -42.583 1.00 91.38 268 VAL A N 1
ATOM 2129 C CA . VAL A 1 268 ? 24.661 8.386 -43.887 1.00 91.38 268 VAL A CA 1
ATOM 2130 C C . VAL A 1 268 ? 26.100 8.781 -44.214 1.00 91.38 268 VAL A C 1
ATOM 2132 O O . VAL A 1 268 ? 26.572 8.505 -45.314 1.00 91.38 268 VAL A O 1
ATOM 2135 N N . GLY A 1 269 ? 26.831 9.359 -43.259 1.00 91.94 269 GLY A N 1
ATOM 2136 C CA . GLY A 1 269 ? 28.237 9.719 -43.433 1.00 91.94 269 GLY A CA 1
ATOM 2137 C C . GLY A 1 269 ? 29.122 8.502 -43.709 1.00 91.94 269 GLY A C 1
ATOM 2138 O O . GLY A 1 269 ? 29.961 8.539 -44.604 1.00 91.94 269 GLY A O 1
ATOM 2139 N N . ALA A 1 270 ? 28.893 7.391 -43.007 1.00 90.81 270 ALA A N 1
ATOM 2140 C CA . ALA A 1 270 ? 29.615 6.145 -43.229 1.00 90.81 270 ALA A CA 1
ATOM 2141 C C . ALA A 1 270 ? 29.309 5.520 -44.598 1.00 90.81 270 ALA A C 1
ATOM 2143 O O . ALA A 1 270 ? 30.209 4.954 -45.215 1.00 90.81 270 ALA A O 1
ATOM 2144 N N . LEU A 1 271 ? 28.069 5.640 -45.087 1.00 89.12 271 LEU A N 1
ATOM 2145 C CA . LEU A 1 271 ? 27.691 5.212 -46.436 1.00 89.12 271 LEU A CA 1
ATOM 2146 C C . LEU A 1 271 ? 28.359 6.079 -47.510 1.00 89.12 271 LEU A C 1
ATOM 2148 O O . LEU A 1 271 ? 28.918 5.536 -48.457 1.00 89.12 271 LEU A O 1
ATOM 2152 N N . LEU A 1 272 ? 28.357 7.405 -47.341 1.00 93.88 272 LEU A N 1
ATOM 2153 C CA . LEU A 1 272 ? 28.982 8.342 -48.283 1.00 93.88 272 LEU A CA 1
ATOM 2154 C C . LEU A 1 272 ? 30.505 8.170 -48.355 1.00 93.88 272 LEU A C 1
ATOM 2156 O O . LEU A 1 272 ? 31.083 8.222 -49.436 1.00 93.88 272 LEU A O 1
ATOM 2160 N N . LEU A 1 273 ? 31.153 7.940 -47.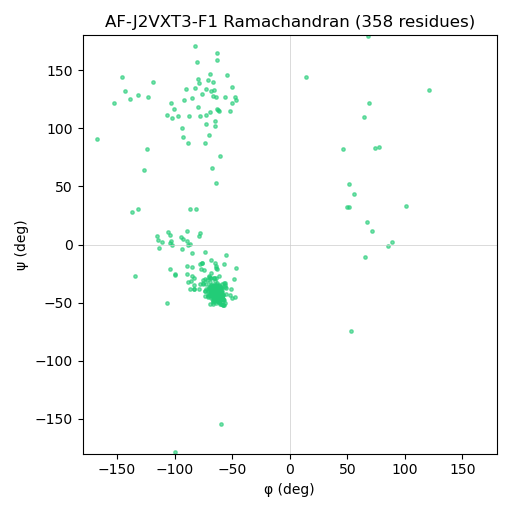212 1.00 93.75 273 LEU A N 1
ATOM 2161 C CA . LEU A 1 273 ? 32.607 7.787 -47.107 1.00 93.75 273 LEU A CA 1
ATOM 2162 C C . LEU A 1 273 ? 33.080 6.334 -47.278 1.00 93.75 273 LEU A C 1
ATOM 2164 O O . LEU A 1 273 ? 34.270 6.066 -47.137 1.00 93.75 273 LEU A O 1
ATOM 2168 N N . SER A 1 274 ? 32.169 5.390 -47.553 1.00 90.56 274 SER A N 1
ATOM 2169 C CA . SER A 1 274 ? 32.459 3.945 -47.628 1.00 90.56 274 SER A CA 1
ATOM 2170 C C . SER A 1 274 ? 33.210 3.400 -46.396 1.00 90.56 274 SER A C 1
ATOM 2172 O O . SER A 1 274 ? 34.017 2.475 -46.483 1.00 90.56 274 SER A O 1
ATOM 2174 N N . ALA A 1 275 ? 32.946 3.977 -45.221 1.00 90.50 275 ALA A N 1
ATOM 2175 C CA . ALA A 1 275 ? 33.612 3.642 -43.969 1.00 90.50 275 ALA A CA 1
ATOM 2176 C C . ALA A 1 275 ? 32.889 2.484 -43.258 1.00 90.50 275 ALA A C 1
ATOM 2178 O O . ALA A 1 275 ? 32.029 2.689 -42.397 1.00 90.50 275 ALA A O 1
ATOM 2179 N N . GLU A 1 276 ? 33.266 1.249 -43.596 1.00 85.06 276 GLU A N 1
ATOM 2180 C CA . GLU A 1 276 ? 32.683 0.016 -43.040 1.00 85.06 276 GLU A CA 1
ATOM 2181 C C . GLU A 1 276 ? 32.599 -0.022 -41.495 1.00 85.06 276 GLU A C 1
ATOM 2183 O O . GLU A 1 276 ? 31.521 -0.324 -40.970 1.00 85.06 276 GLU A O 1
ATOM 2188 N N . PRO A 1 277 ? 33.650 0.344 -40.724 1.00 83.31 277 PRO A N 1
ATOM 2189 C CA . PRO A 1 277 ? 33.574 0.321 -39.262 1.00 83.31 277 PRO A CA 1
ATOM 2190 C C . PRO A 1 277 ? 32.527 1.296 -38.711 1.00 83.31 277 PRO A C 1
ATOM 2192 O O . PRO A 1 277 ? 31.735 0.928 -37.843 1.00 83.31 277 PRO A O 1
ATOM 2195 N N . ALA A 1 278 ? 32.460 2.510 -39.266 1.00 83.25 278 ALA A N 1
ATOM 2196 C CA . ALA A 1 278 ? 31.499 3.528 -38.850 1.00 83.25 278 ALA A CA 1
ATOM 2197 C C . ALA A 1 278 ? 30.054 3.117 -39.177 1.00 83.25 278 ALA A C 1
ATOM 2199 O O . ALA A 1 278 ? 29.149 3.355 -38.378 1.00 83.25 278 ALA A O 1
ATOM 2200 N N . ARG A 1 279 ? 29.844 2.419 -40.302 1.00 81.38 279 ARG A N 1
ATOM 2201 C CA . ARG A 1 279 ? 28.536 1.871 -40.688 1.00 81.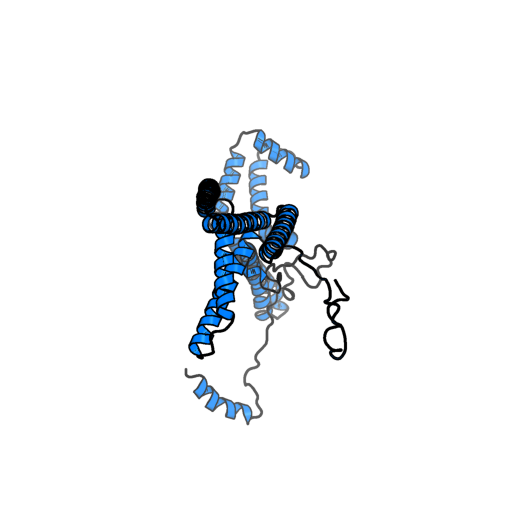38 279 ARG A CA 1
ATOM 2202 C C . ARG A 1 279 ? 28.066 0.807 -39.702 1.00 81.38 279 ARG A C 1
ATOM 2204 O O . ARG A 1 279 ? 26.925 0.854 -39.247 1.00 81.38 279 ARG A O 1
ATOM 2211 N N . THR A 1 280 ? 28.944 -0.137 -39.352 1.00 77.94 280 THR A N 1
ATOM 2212 C CA . THR A 1 280 ? 28.609 -1.177 -38.366 1.00 77.94 280 THR A CA 1
ATOM 2213 C C . THR A 1 280 ? 28.313 -0.578 -36.995 1.00 77.94 280 THR A C 1
ATOM 2215 O O . THR A 1 280 ? 27.301 -0.930 -36.397 1.00 77.94 280 THR A O 1
ATOM 2218 N N . PHE A 1 281 ? 29.115 0.394 -36.548 1.00 84.25 281 PHE A N 1
ATOM 2219 C CA . PHE A 1 281 ? 28.875 1.118 -35.303 1.00 84.25 281 PHE A CA 1
ATOM 2220 C C . PHE A 1 281 ? 27.514 1.827 -35.307 1.00 84.25 281 PHE A C 1
ATOM 2222 O O . PHE A 1 281 ? 26.710 1.594 -34.406 1.00 84.25 281 PHE A O 1
ATOM 2229 N N . GLY A 1 282 ? 27.214 2.616 -36.345 1.00 84.12 282 GLY A N 1
ATOM 2230 C CA . GLY A 1 282 ? 25.949 3.347 -36.460 1.00 84.12 282 GLY A CA 1
ATOM 2231 C C . GLY A 1 282 ? 24.723 2.431 -36.428 1.00 84.12 282 GLY A C 1
ATOM 2232 O O . GLY A 1 282 ? 23.776 2.702 -35.696 1.00 84.12 282 GLY A O 1
ATOM 2233 N N . LEU A 1 283 ? 24.762 1.303 -37.146 1.00 81.50 283 LEU A N 1
ATOM 2234 C CA . LEU A 1 283 ? 23.677 0.314 -37.132 1.00 81.50 283 LEU A CA 1
ATOM 2235 C C . LEU A 1 283 ? 23.514 -0.362 -35.764 1.00 81.50 283 LEU A C 1
ATOM 2237 O O . LEU A 1 283 ? 22.389 -0.567 -35.312 1.00 81.50 283 LEU A O 1
ATOM 2241 N N . THR A 1 284 ? 24.619 -0.694 -35.088 1.00 79.38 284 THR A N 1
ATOM 2242 C CA . THR A 1 284 ? 24.554 -1.279 -33.739 1.00 79.38 284 THR A CA 1
ATOM 2243 C C . THR A 1 284 ? 24.033 -0.290 -32.699 1.00 79.38 284 THR A C 1
ATOM 2245 O O . THR A 1 284 ? 23.218 -0.676 -31.864 1.00 79.38 284 THR A O 1
ATOM 2248 N N . ALA A 1 285 ? 24.441 0.980 -32.772 1.00 82.75 285 ALA A N 1
ATOM 2249 C CA . ALA A 1 285 ? 23.938 2.038 -31.901 1.00 82.75 285 ALA A CA 1
ATOM 2250 C C . ALA A 1 285 ? 22.427 2.228 -32.102 1.00 82.75 285 ALA A C 1
ATOM 2252 O O . ALA A 1 285 ? 21.667 2.103 -31.142 1.00 82.75 285 ALA A O 1
ATOM 2253 N N . LEU A 1 286 ? 21.987 2.349 -33.362 1.00 85.81 286 LEU A N 1
ATOM 2254 C CA . LEU A 1 286 ? 20.575 2.481 -33.729 1.00 85.81 286 LEU A CA 1
ATOM 2255 C C . LEU A 1 286 ? 19.719 1.330 -33.186 1.00 85.81 286 LEU A C 1
ATOM 2257 O O . LEU A 1 286 ? 18.628 1.553 -32.659 1.00 85.81 286 LEU A O 1
ATOM 2261 N N . ALA A 1 287 ? 20.219 0.095 -33.275 1.00 81.00 287 ALA A N 1
ATOM 2262 C CA . ALA A 1 287 ? 19.547 -1.075 -32.720 1.00 81.00 287 ALA A CA 1
ATOM 2263 C C . ALA A 1 287 ? 19.373 -0.970 -31.196 1.00 81.00 287 ALA A C 1
ATOM 2265 O O . ALA A 1 287 ? 18.270 -1.169 -30.683 1.00 81.00 287 ALA A O 1
ATOM 2266 N N . VAL A 1 288 ? 20.439 -0.629 -30.465 1.00 83.56 288 VAL A N 1
ATOM 2267 C CA . VAL A 1 288 ? 20.399 -0.459 -29.002 1.00 83.56 288 VAL A CA 1
ATOM 2268 C C . VAL A 1 288 ? 19.412 0.642 -28.609 1.00 83.56 288 VAL A C 1
ATOM 2270 O O . VAL A 1 288 ? 18.570 0.432 -27.733 1.00 83.56 288 VAL A O 1
ATOM 2273 N N . THR A 1 289 ? 19.462 1.785 -29.289 1.00 85.75 289 THR A N 1
ATOM 2274 C CA . THR A 1 289 ? 18.562 2.923 -29.069 1.00 85.75 289 THR A CA 1
ATOM 2275 C C . THR A 1 289 ? 17.108 2.553 -29.307 1.00 85.75 289 THR A C 1
ATOM 2277 O O . THR A 1 289 ? 16.246 2.877 -28.485 1.00 85.75 289 THR A O 1
ATOM 2280 N N . PHE A 1 290 ? 16.827 1.818 -30.382 1.00 85.81 290 PHE A N 1
ATOM 2281 C CA . PHE A 1 290 ? 15.493 1.315 -30.678 1.00 85.81 290 PHE A CA 1
ATOM 2282 C C . PHE A 1 290 ? 14.955 0.416 -29.555 1.00 85.81 290 PHE A C 1
ATOM 2284 O O . PHE A 1 290 ? 13.831 0.628 -29.091 1.00 85.81 290 PHE A O 1
ATOM 2291 N N . PHE A 1 291 ? 15.749 -0.537 -29.052 1.00 82.19 291 PHE A N 1
ATOM 2292 C CA . PHE A 1 291 ? 15.305 -1.409 -27.957 1.00 82.19 291 PHE A CA 1
ATOM 2293 C C . PHE A 1 291 ? 15.110 -0.659 -26.643 1.00 82.19 291 PHE A C 1
ATOM 2295 O O . PHE A 1 291 ? 14.119 -0.903 -25.954 1.00 82.19 291 PHE A O 1
ATOM 2302 N N . LEU A 1 292 ? 16.000 0.275 -26.303 1.00 82.00 292 LEU A N 1
ATOM 2303 C CA . LEU A 1 292 ? 15.842 1.114 -25.113 1.00 82.00 292 LEU A CA 1
ATOM 2304 C C . LEU A 1 292 ? 14.591 1.998 -25.211 1.00 82.00 292 LEU A C 1
ATOM 2306 O O . LEU A 1 292 ? 13.844 2.119 -24.237 1.00 82.00 292 LEU A O 1
ATOM 2310 N N . HIS A 1 293 ? 14.324 2.572 -26.388 1.00 85.44 293 HIS A N 1
ATOM 2311 C CA . HIS A 1 293 ? 13.114 3.348 -26.650 1.00 85.44 293 HIS A CA 1
ATOM 2312 C C . HIS A 1 293 ? 11.857 2.487 -26.491 1.00 85.44 293 HIS A C 1
ATOM 2314 O O . HIS A 1 293 ? 10.917 2.871 -25.795 1.00 85.44 293 HIS A O 1
ATOM 2320 N N . MET A 1 294 ? 11.849 1.296 -27.086 1.00 82.50 294 MET A N 1
ATOM 2321 C CA . MET A 1 294 ? 10.704 0.394 -27.029 1.00 82.50 294 MET A CA 1
ATOM 2322 C C . MET A 1 294 ? 10.453 -0.135 -25.607 1.00 82.50 294 MET A C 1
ATOM 2324 O O . MET A 1 294 ? 9.306 -0.176 -25.162 1.00 82.50 294 MET A O 1
ATOM 2328 N N . ALA A 1 295 ? 11.511 -0.455 -24.855 1.00 78.50 295 ALA A N 1
ATOM 2329 C CA . ALA A 1 295 ? 11.414 -0.842 -23.447 1.00 78.50 295 ALA A CA 1
ATOM 2330 C C . ALA A 1 295 ? 10.799 0.274 -22.581 1.00 78.50 295 ALA A C 1
ATOM 2332 O O . ALA A 1 295 ? 9.948 0.003 -21.730 1.00 78.50 295 ALA A O 1
ATOM 2333 N N . SER A 1 296 ? 11.172 1.534 -22.834 1.00 80.00 296 SER A N 1
ATOM 2334 C CA . SER A 1 296 ? 10.576 2.711 -22.184 1.00 80.00 296 SER A CA 1
ATOM 2335 C C . SER A 1 296 ? 9.081 2.860 -22.515 1.00 80.00 296 SER A C 1
ATOM 2337 O O . SER A 1 296 ? 8.255 3.067 -21.624 1.00 80.00 296 SER A O 1
ATOM 2339 N N . LEU A 1 297 ? 8.688 2.654 -23.778 1.00 79.62 297 LEU A N 1
ATOM 2340 C CA . LEU A 1 297 ? 7.281 2.716 -24.200 1.00 79.62 297 LEU A CA 1
ATOM 2341 C C . LEU A 1 297 ? 6.415 1.612 -23.579 1.00 79.62 297 LEU A C 1
ATOM 2343 O O . LEU A 1 297 ? 5.296 1.891 -23.148 1.00 79.62 297 LEU A O 1
ATOM 2347 N N . ILE A 1 298 ? 6.916 0.375 -23.520 1.00 78.88 298 ILE A N 1
ATOM 2348 C CA . ILE A 1 298 ? 6.212 -0.749 -22.884 1.00 78.88 298 ILE A CA 1
ATOM 2349 C C . ILE A 1 298 ? 6.021 -0.473 -21.396 1.00 78.88 298 ILE A C 1
ATOM 2351 O O . ILE A 1 298 ? 4.918 -0.619 -20.875 1.00 78.88 298 ILE A O 1
ATOM 2355 N N . THR A 1 299 ? 7.081 -0.026 -20.724 1.00 74.06 299 THR A N 1
ATOM 2356 C CA . THR A 1 299 ? 7.043 0.289 -19.294 1.00 74.06 299 THR A CA 1
ATOM 2357 C C . THR A 1 299 ? 6.046 1.415 -19.007 1.00 74.06 299 THR A C 1
ATOM 2359 O O . THR A 1 299 ? 5.254 1.312 -18.074 1.00 74.06 299 THR A O 1
ATOM 2362 N N . GLY A 1 300 ? 6.014 2.460 -19.840 1.00 73.38 300 GLY A N 1
ATOM 2363 C CA . GLY A 1 300 ? 5.032 3.541 -19.728 1.00 73.38 300 GLY A CA 1
ATOM 2364 C C . GLY A 1 300 ? 3.584 3.068 -19.900 1.00 73.38 300 GLY A C 1
ATOM 2365 O O . GLY A 1 300 ? 2.710 3.484 -19.142 1.00 73.38 300 GLY A O 1
ATOM 2366 N N . ASP A 1 301 ? 3.320 2.168 -20.848 1.00 76.12 301 ASP A N 1
ATOM 2367 C CA . ASP A 1 301 ? 1.978 1.613 -21.068 1.00 76.12 301 ASP A CA 1
ATOM 2368 C C . ASP A 1 301 ? 1.525 0.690 -19.929 1.00 76.12 301 ASP A C 1
ATOM 2370 O O . ASP A 1 301 ? 0.351 0.730 -19.551 1.00 76.12 301 ASP A O 1
ATOM 2374 N N . LEU A 1 302 ? 2.450 -0.097 -19.364 1.00 71.81 302 LEU A N 1
ATOM 2375 C CA . LEU A 1 302 ? 2.203 -0.924 -18.180 1.00 71.81 302 LEU A CA 1
ATOM 2376 C C . LEU A 1 302 ? 1.848 -0.063 -16.963 1.00 71.81 302 LEU A C 1
ATOM 2378 O O . LEU A 1 302 ? 0.925 -0.401 -16.230 1.00 71.81 302 LEU A O 1
ATOM 2382 N N . ILE A 1 303 ? 2.528 1.073 -16.778 1.00 69.31 303 ILE A N 1
ATOM 2383 C CA . ILE A 1 303 ? 2.241 2.016 -15.687 1.00 69.31 303 ILE A CA 1
ATOM 2384 C C . ILE A 1 303 ? 0.843 2.637 -15.831 1.00 69.31 303 ILE A C 1
ATOM 2386 O O . ILE A 1 303 ? 0.177 2.851 -14.826 1.00 69.31 303 ILE A O 1
ATOM 2390 N N . VAL A 1 304 ? 0.394 2.920 -17.059 1.00 69.81 304 VAL A N 1
ATOM 2391 C CA . VAL A 1 304 ? -0.900 3.576 -17.342 1.00 69.81 304 VAL A CA 1
ATOM 2392 C C . VAL A 1 304 ? -2.054 2.560 -17.486 1.00 69.81 304 VAL A C 1
ATOM 2394 O O . VAL A 1 304 ? -3.197 2.949 -17.713 1.00 69.81 304 VAL A O 1
ATOM 2397 N N . GLY A 1 305 ? -1.789 1.254 -17.360 1.00 62.25 305 GLY A N 1
ATOM 2398 C CA . GLY A 1 305 ? -2.817 0.207 -17.423 1.00 62.25 305 GLY A CA 1
ATOM 2399 C C . GLY A 1 305 ? -3.478 0.043 -18.800 1.00 62.25 305 GLY A C 1
ATOM 2400 O O . GLY A 1 305 ? -4.571 -0.514 -18.908 1.00 62.25 305 GLY A O 1
ATOM 2401 N N . ARG A 1 306 ? -2.850 0.531 -19.878 1.00 62.69 306 ARG A N 1
ATOM 2402 C CA . ARG A 1 306 ? -3.347 0.329 -21.253 1.00 62.69 306 ARG A CA 1
ATOM 2403 C C . ARG A 1 306 ? -2.956 -1.063 -21.755 1.00 62.69 306 ARG A C 1
ATOM 2405 O O . ARG A 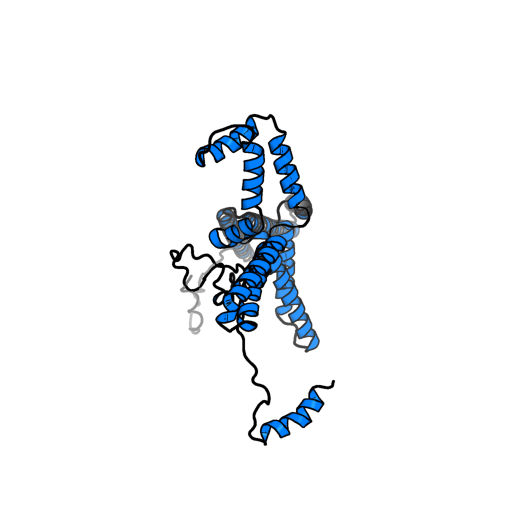1 306 ? -1.989 -1.646 -21.276 1.00 62.69 306 ARG A O 1
ATOM 2412 N N . ARG A 1 307 ? -3.684 -1.601 -22.750 1.00 62.22 307 ARG A N 1
ATOM 2413 C CA . ARG A 1 307 ? -3.376 -2.880 -23.438 1.00 62.22 307 ARG A CA 1
ATOM 2414 C C . ARG A 1 307 ? -2.001 -2.829 -24.140 1.00 62.22 307 ARG A C 1
ATOM 2416 O O . ARG A 1 307 ? -1.917 -2.724 -25.359 1.00 62.22 307 ARG A O 1
ATOM 2423 N N . GLY A 1 308 ? -0.920 -2.933 -23.368 1.00 60.38 308 GLY A N 1
ATOM 2424 C CA . GLY A 1 308 ? 0.471 -2.881 -23.830 1.00 60.38 308 GLY A CA 1
ATOM 2425 C C . GLY A 1 308 ? 0.940 -4.140 -24.566 1.00 60.38 308 GLY A C 1
ATOM 2426 O O . GLY A 1 308 ? 2.024 -4.138 -25.143 1.00 60.38 308 GLY A O 1
ATOM 2427 N N . TRP A 1 309 ? 0.122 -5.198 -24.606 1.00 64.94 309 TRP A N 1
ATOM 2428 C CA . TRP A 1 309 ? 0.441 -6.470 -25.269 1.00 64.94 309 TRP A CA 1
ATOM 2429 C C . TRP A 1 309 ? 0.808 -6.313 -26.748 1.00 64.94 309 TRP A C 1
ATOM 2431 O O . TRP A 1 309 ? 1.686 -7.020 -27.228 1.00 64.94 309 TRP A O 1
ATOM 2441 N N . VAL A 1 310 ? 0.210 -5.348 -27.457 1.00 64.44 310 VAL A N 1
ATOM 2442 C CA . VAL A 1 310 ? 0.563 -5.062 -28.858 1.00 64.44 310 VAL A CA 1
ATOM 2443 C C . VAL A 1 310 ? 2.001 -4.550 -28.967 1.00 64.44 310 VAL A C 1
ATOM 2445 O O . VAL A 1 310 ? 2.753 -5.007 -29.820 1.00 64.44 310 VAL A O 1
ATOM 2448 N N . LYS A 1 311 ? 2.427 -3.651 -28.073 1.00 69.25 311 LYS A N 1
ATOM 2449 C CA . LYS A 1 311 ? 3.802 -3.128 -28.075 1.00 69.25 311 LYS A CA 1
ATOM 2450 C C . LYS A 1 311 ? 4.812 -4.167 -27.593 1.00 69.25 311 LYS A C 1
ATOM 2452 O O . LYS A 1 311 ? 5.911 -4.223 -28.130 1.00 69.25 311 LYS A O 1
ATOM 2457 N N . VAL A 1 312 ? 4.428 -5.025 -26.645 1.00 72.12 312 VAL A N 1
ATOM 2458 C CA . VAL A 1 312 ? 5.236 -6.185 -26.226 1.00 72.12 312 VAL A CA 1
ATOM 2459 C C . VAL A 1 312 ? 5.432 -7.158 -27.389 1.00 72.12 312 VAL A C 1
ATOM 2461 O O . VAL A 1 312 ? 6.557 -7.572 -27.650 1.00 72.12 312 VAL A O 1
ATOM 2464 N N . ALA A 1 313 ? 4.370 -7.473 -28.134 1.00 71.75 313 ALA A N 1
ATOM 2465 C CA . ALA A 1 313 ? 4.456 -8.317 -29.322 1.00 71.75 313 ALA A CA 1
ATOM 2466 C C . ALA A 1 313 ? 5.346 -7.687 -30.407 1.00 71.75 313 ALA A C 1
ATOM 2468 O O . ALA A 1 313 ? 6.191 -8.372 -30.975 1.00 71.75 313 ALA A O 1
ATOM 2469 N N . VAL A 1 314 ? 5.226 -6.376 -30.645 1.00 71.38 314 VAL A N 1
ATOM 2470 C CA . VAL A 1 314 ? 6.097 -5.633 -31.575 1.00 71.38 314 VAL A CA 1
ATOM 2471 C C . VAL A 1 314 ? 7.557 -5.635 -31.110 1.00 71.38 314 VAL A C 1
ATOM 2473 O O . VAL A 1 314 ? 8.457 -5.804 -31.931 1.00 71.38 314 VAL A O 1
ATOM 2476 N N . PHE A 1 315 ? 7.824 -5.498 -29.810 1.00 78.69 315 PHE A N 1
ATOM 2477 C CA . PHE A 1 315 ? 9.178 -5.599 -29.258 1.00 78.69 315 PHE A CA 1
ATOM 2478 C C . PHE A 1 315 ? 9.771 -6.994 -29.448 1.00 78.69 315 PHE A C 1
ATOM 2480 O O . PHE A 1 315 ? 10.889 -7.115 -29.935 1.00 78.69 315 PHE A O 1
ATOM 2487 N N . LEU A 1 316 ? 9.019 -8.049 -29.127 1.00 79.38 316 LEU A N 1
ATOM 2488 C CA . LEU A 1 316 ? 9.473 -9.426 -29.326 1.00 79.38 316 LEU A CA 1
ATOM 2489 C C . LEU A 1 316 ? 9.716 -9.722 -30.809 1.00 79.38 316 LEU A C 1
ATOM 2491 O O . LEU A 1 316 ? 10.752 -10.282 -31.158 1.00 79.38 316 LEU A O 1
ATOM 2495 N N . LEU A 1 317 ? 8.812 -9.288 -31.690 1.00 76.25 317 LEU A N 1
ATOM 2496 C CA . LEU A 1 317 ? 8.953 -9.457 -33.135 1.00 76.25 317 LEU A CA 1
ATOM 2497 C C . LEU A 1 317 ? 10.179 -8.708 -33.675 1.00 76.25 317 LEU A C 1
ATOM 2499 O O . LEU A 1 317 ? 10.976 -9.285 -34.407 1.00 76.25 317 LEU A O 1
ATOM 2503 N N . SER A 1 318 ? 10.366 -7.443 -33.291 1.00 75.75 318 SER A N 1
ATOM 2504 C CA . SER A 1 318 ? 11.530 -6.649 -33.708 1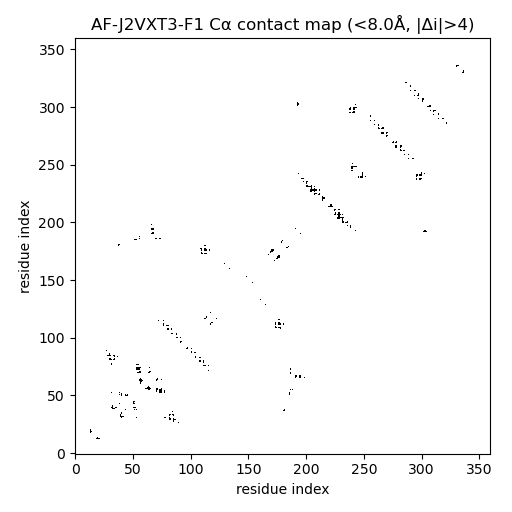.00 75.75 318 SER A CA 1
ATOM 2505 C C . SER A 1 318 ? 12.845 -7.193 -33.146 1.00 75.75 318 SER A C 1
ATOM 2507 O O . SER A 1 318 ? 13.848 -7.189 -33.855 1.00 75.75 318 SER A O 1
ATOM 2509 N N . PHE A 1 319 ? 12.841 -7.742 -31.927 1.00 81.25 319 PHE A N 1
ATOM 2510 C CA . PHE A 1 319 ? 13.987 -8.448 -31.357 1.00 81.25 319 PHE A CA 1
ATOM 2511 C C . PHE A 1 319 ? 14.347 -9.696 -32.167 1.00 81.25 319 PHE A C 1
ATOM 2513 O O . PHE A 1 319 ? 15.500 -9.855 -32.562 1.00 81.25 319 PHE A O 1
ATOM 2520 N N . VAL A 1 320 ? 13.363 -10.542 -32.486 1.00 77.06 320 VAL A N 1
ATOM 2521 C CA . VAL A 1 320 ? 13.562 -11.738 -33.320 1.00 77.06 320 VAL A CA 1
ATOM 2522 C C . VAL A 1 320 ? 14.101 -11.364 -34.702 1.00 77.06 320 VAL A C 1
ATOM 2524 O O . VAL A 1 320 ? 15.082 -11.952 -35.150 1.00 77.06 320 VAL A O 1
ATOM 2527 N N . VAL A 1 321 ? 13.520 -10.354 -35.358 1.00 76.56 321 VAL A N 1
ATOM 2528 C CA . VAL A 1 321 ? 13.989 -9.867 -36.667 1.00 76.56 321 VAL A CA 1
ATOM 2529 C C . VAL A 1 321 ? 15.439 -9.387 -36.594 1.00 76.56 321 VAL A C 1
ATOM 2531 O O . VAL A 1 321 ? 16.231 -9.694 -37.483 1.00 76.56 321 VAL A O 1
ATOM 2534 N N . LEU A 1 322 ? 15.818 -8.682 -35.528 1.00 79.12 322 LEU A N 1
ATOM 2535 C CA . LEU A 1 322 ? 17.174 -8.164 -35.368 1.00 79.12 322 LEU A CA 1
ATOM 2536 C C . LEU A 1 322 ? 18.200 -9.268 -35.083 1.00 79.12 322 LEU A C 1
ATOM 2538 O O . LEU A 1 322 ? 19.304 -9.233 -35.626 1.00 79.12 322 LEU A O 1
ATOM 2542 N N . VAL A 1 323 ? 17.827 -10.277 -34.291 1.00 78.00 323 VAL A N 1
ATOM 2543 C CA . VAL A 1 323 ? 18.646 -11.479 -34.069 1.00 78.00 323 VAL A CA 1
ATOM 2544 C C . VAL A 1 323 ? 18.839 -12.245 -35.378 1.00 78.00 323 VAL A C 1
ATOM 2546 O O . VAL A 1 323 ? 19.966 -12.605 -35.710 1.00 78.00 323 VAL A O 1
ATOM 2549 N N . LEU A 1 324 ? 17.776 -12.441 -36.163 1.00 73.06 324 LEU A N 1
ATOM 2550 C CA . LEU A 1 324 ? 17.857 -13.092 -37.474 1.00 73.06 324 LEU A CA 1
ATOM 2551 C C . LEU A 1 324 ? 18.722 -12.297 -38.460 1.00 73.06 324 LEU A C 1
ATOM 2553 O O . LEU A 1 324 ? 19.529 -12.889 -39.174 1.00 73.06 324 LEU A O 1
ATOM 2557 N N . ALA A 1 325 ? 18.616 -10.966 -38.470 1.00 74.06 325 ALA A N 1
ATOM 2558 C CA . ALA A 1 325 ? 19.461 -10.104 -39.292 1.00 74.06 325 ALA A CA 1
ATOM 2559 C C . ALA A 1 325 ? 20.941 -10.191 -38.881 1.00 74.06 325 ALA A C 1
ATOM 2561 O O . ALA A 1 325 ? 21.809 -10.289 -39.747 1.00 74.06 325 ALA A O 1
ATOM 2562 N N . ALA A 1 326 ? 21.240 -10.218 -37.578 1.00 74.38 326 ALA A N 1
ATOM 2563 C CA . ALA A 1 326 ? 22.600 -10.387 -37.066 1.00 74.38 326 ALA A CA 1
ATOM 2564 C C . ALA A 1 326 ? 23.185 -11.766 -37.418 1.00 74.38 326 ALA A C 1
ATOM 2566 O O . ALA A 1 326 ? 24.327 -11.849 -37.870 1.00 74.38 326 ALA A O 1
ATOM 2567 N N . LEU A 1 327 ? 22.394 -12.836 -37.278 1.00 72.94 327 LEU A N 1
ATOM 2568 C CA . LEU A 1 327 ? 22.773 -14.193 -37.687 1.00 72.94 327 LEU A CA 1
ATOM 2569 C C . LEU A 1 327 ? 22.997 -14.288 -39.202 1.00 72.94 327 LEU A C 1
ATOM 2571 O O . LEU A 1 327 ? 23.980 -14.883 -39.636 1.00 72.94 327 LEU A O 1
ATOM 2575 N N . GLY A 1 328 ? 22.143 -13.649 -40.004 1.00 68.06 328 GLY A N 1
ATOM 2576 C CA . GLY A 1 328 ? 22.310 -13.555 -41.454 1.00 68.06 328 GLY A CA 1
ATOM 2577 C C . GLY A 1 328 ? 23.585 -12.805 -41.851 1.00 68.06 328 GLY A C 1
ATOM 2578 O O . GLY A 1 328 ? 24.321 -13.258 -42.725 1.00 68.06 328 GLY A O 1
ATOM 2579 N N . LEU A 1 329 ? 23.902 -11.698 -41.171 1.00 71.69 329 LEU A N 1
ATOM 2580 C CA . LEU A 1 329 ? 25.129 -10.932 -41.405 1.00 71.69 329 LEU A CA 1
ATOM 2581 C C . LEU A 1 329 ? 26.386 -11.730 -41.025 1.00 71.69 329 LEU A C 1
ATOM 2583 O O . LEU A 1 329 ? 27.387 -11.681 -41.738 1.00 71.69 329 LEU A O 1
ATOM 2587 N N . LEU A 1 330 ? 26.326 -12.478 -39.918 1.00 70.56 330 LEU A N 1
ATOM 2588 C CA . LEU A 1 330 ? 27.389 -13.387 -39.490 1.00 70.56 330 LEU A CA 1
ATOM 2589 C C . LEU A 1 330 ? 27.601 -14.508 -40.514 1.00 70.56 330 LEU A C 1
ATOM 2591 O O . LEU A 1 330 ? 28.740 -14.732 -40.914 1.00 70.56 330 LEU A O 1
ATOM 2595 N N . ALA A 1 331 ? 26.523 -15.130 -41.000 1.00 63.81 331 ALA A N 1
ATOM 2596 C CA . ALA A 1 331 ? 26.568 -16.176 -42.024 1.00 63.81 331 ALA A CA 1
ATOM 2597 C C . ALA A 1 331 ? 27.109 -15.670 -43.378 1.00 63.81 331 ALA A C 1
ATOM 2599 O O . ALA A 1 331 ? 27.826 -16.382 -44.081 1.00 63.81 331 ALA A O 1
ATOM 2600 N N . LEU A 1 332 ? 26.807 -14.421 -43.745 1.00 66.94 332 LEU A N 1
ATOM 2601 C CA . LEU A 1 332 ? 27.361 -13.773 -44.938 1.00 66.94 332 LEU A CA 1
ATOM 2602 C C . LEU A 1 332 ? 28.854 -13.464 -44.771 1.00 66.94 332 LEU A C 1
ATOM 2604 O O . LEU A 1 332 ? 29.644 -13.731 -45.678 1.00 66.94 332 LEU A O 1
ATOM 2608 N N . ARG A 1 333 ? 29.259 -12.954 -43.600 1.00 66.31 333 ARG A N 1
ATOM 2609 C CA . ARG A 1 333 ? 30.653 -12.600 -43.290 1.00 66.31 333 ARG A CA 1
ATOM 2610 C C . ARG A 1 333 ? 31.559 -13.825 -43.147 1.00 66.31 333 ARG A C 1
ATOM 2612 O O . ARG A 1 333 ? 32.741 -13.727 -43.461 1.00 66.31 333 ARG A O 1
ATOM 2619 N N . SER A 1 334 ? 31.019 -14.975 -42.742 1.00 66.19 334 SER A N 1
ATOM 2620 C CA . SER A 1 334 ? 31.736 -16.257 -42.703 1.00 66.19 334 SER A CA 1
ATOM 2621 C C . SER A 1 334 ? 31.890 -16.940 -44.074 1.00 66.19 334 SER A C 1
ATOM 2623 O O . SER A 1 334 ? 32.337 -18.081 -44.127 1.00 66.19 334 SER A O 1
ATOM 2625 N N . GLY A 1 335 ? 31.565 -16.261 -45.185 1.00 53.78 335 GLY A N 1
ATOM 2626 C CA . GLY A 1 335 ? 31.772 -16.782 -46.543 1.00 53.78 335 GLY A CA 1
ATOM 2627 C C . GLY A 1 335 ? 30.519 -17.352 -47.213 1.00 53.78 335 GLY A C 1
ATOM 2628 O O . GLY A 1 335 ? 30.631 -18.283 -48.011 1.00 53.78 335 GLY A O 1
ATOM 2629 N N . GLY A 1 336 ? 29.344 -16.782 -46.922 1.00 47.44 336 GLY A N 1
ATOM 2630 C CA . GLY A 1 336 ? 28.054 -17.238 -47.445 1.00 47.44 336 GLY A CA 1
ATOM 2631 C C . GLY A 1 336 ? 27.646 -18.605 -46.892 1.00 47.44 336 GLY A C 1
ATOM 2632 O O . GLY A 1 336 ? 28.386 -19.223 -46.133 1.00 47.44 336 GLY A O 1
ATOM 2633 N N . LEU A 1 337 ? 26.476 -19.103 -47.306 1.00 47.59 337 LEU A N 1
ATOM 2634 C CA . LEU A 1 337 ? 26.025 -20.495 -47.130 1.00 47.59 337 LEU A CA 1
ATOM 2635 C C . LEU A 1 337 ? 26.941 -21.469 -47.900 1.00 47.59 337 LEU A C 1
ATOM 2637 O O . LEU A 1 337 ? 26.497 -22.271 -48.720 1.00 47.59 337 LEU A O 1
ATOM 2641 N N . ARG A 1 338 ? 28.254 -21.396 -47.675 1.00 45.34 338 ARG A N 1
ATOM 2642 C CA . ARG A 1 338 ? 29.188 -22.415 -48.098 1.00 45.34 338 ARG A CA 1
ATOM 2643 C C . ARG A 1 338 ? 28.989 -23.605 -47.175 1.00 45.34 338 ARG A C 1
ATOM 2645 O O . ARG A 1 338 ? 29.683 -23.786 -46.186 1.00 45.34 338 ARG A O 1
ATOM 2652 N N . VAL A 1 339 ? 28.042 -24.429 -47.611 1.00 44.53 339 VAL A N 1
ATOM 2653 C CA . VAL A 1 339 ? 28.270 -25.859 -47.698 1.00 44.53 339 VAL A CA 1
ATOM 2654 C C . VAL A 1 339 ? 28.267 -26.546 -46.325 1.00 44.53 339 VAL A C 1
ATOM 2656 O O . VAL A 1 339 ? 29.291 -26.932 -45.773 1.00 44.53 339 VAL A O 1
ATOM 2659 N N . ILE A 1 340 ? 27.058 -26.857 -45.850 1.00 45.44 340 ILE A N 1
ATOM 2660 C CA . ILE A 1 340 ? 26.820 -28.165 -45.226 1.00 45.44 340 ILE A CA 1
ATOM 2661 C C . ILE A 1 340 ? 26.941 -29.210 -46.355 1.00 45.44 340 ILE A C 1
ATOM 2663 O O . ILE A 1 340 ? 25.956 -29.799 -46.779 1.00 45.44 340 ILE A O 1
ATOM 2667 N N . THR A 1 341 ? 28.125 -29.403 -46.941 1.00 44.66 341 THR A N 1
ATOM 2668 C CA . THR A 1 341 ? 28.425 -30.700 -47.554 1.00 44.66 341 THR A CA 1
ATOM 2669 C C . THR A 1 341 ? 29.289 -31.415 -46.556 1.00 44.66 341 THR A C 1
ATOM 2671 O O . THR A 1 341 ? 30.404 -30.981 -46.260 1.00 44.66 341 THR A O 1
ATOM 2674 N N . CYS A 1 342 ? 28.759 -32.523 -46.052 1.00 43.66 342 CYS A N 1
ATOM 2675 C CA . CYS A 1 342 ? 29.590 -33.563 -45.484 1.00 43.66 342 CYS A CA 1
ATOM 2676 C C . CYS A 1 342 ? 30.751 -33.816 -46.456 1.00 43.66 342 CYS A C 1
ATOM 2678 O O . CYS A 1 342 ? 30.487 -34.072 -47.636 1.00 43.66 342 CYS A O 1
ATOM 2680 N N . PRO A 1 343 ? 32.014 -33.722 -46.018 1.00 41.44 343 PRO A N 1
ATOM 2681 C CA . PRO A 1 343 ? 33.104 -34.174 -46.855 1.00 41.44 343 PRO A CA 1
ATOM 2682 C C . PRO A 1 343 ? 32.907 -35.678 -47.051 1.00 41.44 343 PRO A C 1
ATOM 2684 O O . PRO A 1 343 ? 32.931 -36.448 -46.091 1.00 41.44 343 PRO A O 1
ATOM 2687 N N . VAL A 1 344 ? 32.675 -36.101 -48.292 1.00 49.09 344 VAL A N 1
ATOM 2688 C CA . VAL A 1 344 ? 32.885 -37.497 -48.670 1.00 49.09 344 VAL A CA 1
ATOM 2689 C C . VAL A 1 344 ? 34.398 -37.688 -48.659 1.00 49.09 344 VAL A C 1
ATOM 2691 O O . VAL A 1 344 ? 35.081 -37.331 -49.615 1.00 49.09 344 VAL A O 1
ATOM 2694 N N . ALA A 1 345 ? 34.932 -38.160 -47.535 1.00 41.44 345 ALA A N 1
ATOM 2695 C CA . ALA A 1 345 ? 36.294 -38.664 -47.483 1.00 41.44 345 ALA A CA 1
ATOM 2696 C C . ALA A 1 345 ? 36.298 -40.116 -47.993 1.00 41.44 345 ALA A C 1
ATOM 2698 O O . ALA A 1 345 ? 35.424 -40.895 -47.594 1.00 41.44 345 ALA A O 1
ATOM 2699 N N . PRO A 1 346 ? 37.248 -40.500 -48.862 1.00 48.78 346 PRO A N 1
ATOM 2700 C CA . PRO A 1 346 ? 37.508 -41.898 -49.139 1.00 48.78 346 PRO A CA 1
ATOM 2701 C C . PRO A 1 346 ? 38.218 -42.514 -47.924 1.00 48.78 346 PRO A C 1
ATOM 2703 O O . PRO A 1 346 ? 39.153 -41.936 -47.383 1.00 48.78 346 PRO A O 1
ATOM 2706 N N . GLU A 1 347 ? 37.732 -43.687 -47.531 1.00 47.03 347 GLU A N 1
ATOM 2707 C CA . GLU A 1 347 ? 38.368 -44.674 -46.651 1.00 47.03 347 GLU A CA 1
ATOM 2708 C C . GLU A 1 347 ? 38.647 -44.317 -45.173 1.00 47.03 347 GLU A C 1
ATOM 2710 O O . GLU A 1 347 ? 39.574 -43.609 -44.806 1.00 47.03 347 GLU A O 1
ATOM 2715 N N . ALA A 1 348 ? 37.850 -45.004 -44.344 1.00 48.28 348 ALA A N 1
ATOM 2716 C CA . ALA A 1 348 ? 38.176 -45.641 -43.066 1.00 48.28 348 ALA A CA 1
ATOM 2717 C C . ALA A 1 348 ? 38.521 -44.784 -41.825 1.00 48.28 348 ALA A C 1
ATOM 2719 O O . ALA A 1 348 ? 39.529 -44.100 -41.740 1.00 48.28 348 ALA A O 1
ATOM 2720 N N . GLN A 1 349 ? 37.703 -45.029 -40.789 1.00 48.91 349 GLN A N 1
ATOM 2721 C CA . GLN A 1 349 ? 37.889 -44.746 -39.356 1.00 48.91 349 GLN A CA 1
ATOM 2722 C C . GLN A 1 349 ? 37.685 -43.305 -38.868 1.00 48.91 349 GLN A C 1
ATOM 2724 O O . GLN A 1 349 ? 38.638 -42.608 -38.569 1.00 48.91 349 GLN A O 1
ATOM 2729 N N . GLU A 1 350 ? 36.422 -42.936 -38.607 1.00 39.88 350 GLU A N 1
ATOM 2730 C CA . GLU A 1 350 ? 36.028 -42.161 -37.409 1.00 39.88 350 GLU A CA 1
ATOM 2731 C C . GLU A 1 350 ? 34.487 -42.175 -37.231 1.00 39.88 350 GLU A C 1
ATOM 2733 O O . GLU A 1 350 ? 33.755 -41.336 -37.753 1.00 39.88 350 GLU A O 1
ATOM 2738 N N . TRP A 1 351 ? 33.957 -43.150 -36.479 1.00 44.00 351 TRP A N 1
ATOM 2739 C CA . TRP A 1 351 ? 32.509 -43.340 -36.233 1.00 44.00 351 TRP A CA 1
ATOM 2740 C C . TRP A 1 351 ? 31.895 -42.396 -35.175 1.00 44.00 351 TRP A C 1
ATOM 2742 O O . TRP A 1 351 ? 30.726 -42.535 -34.825 1.00 44.00 351 TRP A O 1
ATOM 2752 N N . LEU A 1 352 ? 32.639 -41.406 -34.671 1.00 43.94 352 LEU A N 1
ATOM 2753 C CA . LEU A 1 352 ? 32.195 -40.535 -33.567 1.00 43.94 352 LEU A CA 1
ATOM 2754 C C . LEU A 1 352 ? 31.716 -39.135 -33.988 1.00 43.94 352 LEU A C 1
ATOM 2756 O O . LEU A 1 352 ? 31.264 -38.371 -33.140 1.00 43.94 352 LEU A O 1
ATOM 2760 N N . ARG A 1 353 ? 31.732 -38.792 -35.284 1.00 44.25 353 ARG A N 1
ATOM 2761 C CA . ARG A 1 353 ? 31.298 -37.464 -35.779 1.00 44.25 353 ARG A CA 1
ATOM 2762 C C . ARG A 1 353 ? 29.916 -37.424 -36.452 1.00 44.25 353 ARG A C 1
ATOM 2764 O O . ARG A 1 353 ? 29.530 -36.386 -36.976 1.00 44.25 353 ARG A O 1
ATOM 2771 N N . TRP A 1 354 ? 29.134 -38.506 -36.405 1.00 42.72 354 TRP A N 1
ATOM 2772 C CA . TRP A 1 354 ? 27.847 -38.610 -37.122 1.00 42.72 354 TRP A CA 1
ATOM 2773 C C . TRP A 1 354 ? 26.589 -38.209 -36.324 1.00 42.72 354 TRP A C 1
ATOM 2775 O O . TRP A 1 354 ? 25.496 -38.170 -36.885 1.00 42.72 354 TRP A O 1
ATOM 2785 N N . GLY A 1 355 ? 26.708 -37.867 -35.036 1.00 41.47 355 GLY A N 1
ATOM 2786 C CA . GLY A 1 355 ? 25.543 -37.591 -34.177 1.00 41.47 355 GLY A CA 1
ATOM 2787 C C . GLY A 1 355 ? 24.864 -36.226 -34.370 1.00 41.47 355 GLY A C 1
ATOM 2788 O O . GLY A 1 355 ? 23.702 -36.075 -34.007 1.00 41.47 355 GLY A O 1
ATOM 2789 N N . LEU A 1 356 ? 25.548 -35.232 -34.945 1.00 40.31 356 LEU A N 1
ATOM 2790 C CA . LEU A 1 356 ? 25.078 -33.834 -34.968 1.00 40.31 356 LEU A CA 1
ATOM 2791 C C . LEU A 1 356 ? 24.515 -33.353 -36.316 1.00 40.31 356 LEU A C 1
ATOM 2793 O O . LEU A 1 356 ? 24.090 -32.209 -36.414 1.00 40.31 356 LEU A O 1
ATOM 2797 N N . CYS A 1 357 ? 24.462 -34.205 -37.344 1.00 40.25 357 CYS A N 1
ATOM 2798 C CA . CYS A 1 357 ? 24.014 -33.806 -38.689 1.00 40.25 357 CYS A CA 1
ATOM 2799 C C . CYS A 1 357 ? 22.605 -34.310 -39.066 1.00 40.25 357 CYS A C 1
ATOM 2801 O O . CYS A 1 357 ? 22.219 -34.225 -40.224 1.00 40.25 357 CYS A O 1
ATOM 2803 N N . LYS A 1 358 ? 21.825 -34.854 -38.117 1.00 36.97 358 LYS A N 1
ATOM 2804 C CA . LYS A 1 358 ? 20.500 -35.451 -38.398 1.00 36.97 358 LYS A CA 1
ATOM 2805 C C . LYS A 1 358 ? 19.301 -34.739 -37.750 1.00 36.97 358 LYS A C 1
ATOM 2807 O O . LYS A 1 358 ? 18.200 -35.275 -37.807 1.00 36.97 358 LYS A O 1
ATOM 2812 N N . ILE A 1 359 ? 19.497 -33.573 -37.122 1.00 43.50 359 ILE A N 1
ATOM 2813 C CA . ILE A 1 359 ? 18.429 -32.806 -36.433 1.00 43.50 359 ILE A CA 1
ATOM 2814 C C . ILE A 1 359 ? 18.456 -31.311 -36.834 1.00 43.50 359 ILE A C 1
ATOM 2816 O O . ILE A 1 359 ? 18.093 -30.439 -36.053 1.00 43.50 359 ILE A O 1
ATOM 2820 N N . LEU A 1 360 ? 18.890 -30.993 -38.054 1.00 35.31 360 LEU A N 1
ATOM 2821 C CA . LEU A 1 360 ? 18.700 -29.669 -38.659 1.00 35.31 360 LEU A CA 1
ATOM 2822 C C . LEU A 1 360 ? 18.168 -29.817 -40.077 1.00 35.31 360 LEU A C 1
ATOM 2824 O O . LEU A 1 360 ? 18.757 -30.634 -40.822 1.00 35.31 360 LEU A O 1
#

Solvent-accessible surface area (backbone atoms only — not comparable to full-atom values): 20632 Å² total; per-residue (Å²): 134,64,63,71,63,53,46,68,62,46,48,61,61,35,67,73,63,77,52,57,79,93,62,90,79,83,84,81,84,80,48,66,69,71,29,49,92,62,53,40,63,79,73,59,80,47,62,91,90,62,58,76,68,77,58,51,21,61,39,78,89,58,49,33,34,82,51,35,72,66,35,35,53,44,33,51,51,44,48,52,50,30,44,52,46,43,52,44,49,68,78,49,69,54,78,86,49,40,70,59,47,54,50,52,43,52,53,52,44,28,53,51,46,35,62,76,75,46,50,94,63,43,67,59,51,50,53,50,50,49,48,50,63,70,68,58,88,48,69,68,62,54,47,56,48,47,61,62,40,65,77,67,67,82,91,75,69,79,67,42,58,62,50,48,48,49,50,49,46,48,49,72,26,50,67,28,44,45,48,39,52,46,76,67,63,74,79,84,84,74,75,57,51,49,53,34,53,52,53,51,22,49,48,42,24,50,54,18,47,55,51,43,49,49,34,63,74,68,69,49,79,91,58,77,45,55,56,43,22,51,48,15,50,51,49,41,52,47,49,54,43,26,42,87,92,38,71,53,27,56,52,49,53,53,51,50,52,53,48,53,53,50,33,50,50,39,32,53,50,16,61,77,67,67,34,64,70,49,32,53,49,22,54,54,48,47,51,54,52,49,52,53,50,50,52,33,53,39,51,28,29,53,46,70,71,49,88,34,63,62,54,48,51,51,49,54,51,52,49,51,52,51,52,50,49,51,52,51,50,51,42,47,72,73,62,42,93,70,61,99,60,80,79,87,72,85,80,87,88,75,92,83,75,71,82,80,76,80,86,121

Secondary structure (DSSP, 8-state):
--HHHHHHHHHHHHHHSS--SSS--------TTT--SS--TTT----TT----S-STTHHHHTGGGT-HHHHHHHHHHHHHHHHHHHHHHH--SGGGHHHHHHHHHHHHHHHHHHHHS-TTHHHHHHHHHHHHHH---HHHHHHHHHHHTTT-----THHHHHHHHHHHHHSSHHHHHHHHHHT--------HHHHHHHHHHHHHHHHHHHHHHHHHTT----THHHHHHHHHHHHHHHHHHSTT-HHHHHHHHHHHHHHHHHHHHHHHHHHTT-HHHHHHHHHHHHHHHHHHHHHHHHHHHHTT--THHHHHHHHHHHHHHHHHHHHHHHHHTTSS---PPP---S---TTS-TTSS--

Foldseek 3Di:
DPVVVVCVVVVVVQVPPVNHDVDDDDDFDQDLCPQPPQHNQPPPPDDPVDRFDQALCPPPVNNRCVQDVLNVLSRVLSSQLSVLLSVLCVVPVDPVCVVVSVVSSLVSNLVSLCPSVPPPCNVVVLVVVLVCVVPDPDVPVVVVVCVVCVVVDDDDDDVCSVVVSVVCCVCVHSVVSSVCSRPPDHDPSDGQLLSRQLSVLVVQLVVLVVVQVVCVVVVPDRDCSVVSNVSSVVSNLLSQCLEPPHPNVVVVVVVLVVQLVVLVCQCVVCVVVVPVVSNVVSVVSVLVSVLSVLSSPLSNCSSVVHPSVVSVVVSVVSVVVVVVVVVQVVCVVVPHPPDPPDPPDPDDDDPPPPPPPPPD

pLDDT: mean 74.64, std 15.32, range [35.31, 96.75]

Mean predicted aligned error: 16.18 Å

Radius of gyration: 34.8 Å; Cα contacts (8 Å, |Δi|>4): 249; chains: 1; bounding box: 80×76×93 Å

Sequence (360 aa):
MRFDEYDQVSFPLYYDTGTGEPSTVEVVRISPEDASSLIDERHDQGAVAHQRRKLAGTALFHFGAFLDAQWRRNDIMWGRLDGCERILDTLFPAPDVKPIRDALLREAQRTIVREEMQPEGYDELIDRFAGALAEQKNASLEGAFEALWGRLSLTASGLRRTQIAQALKAVLGDEGMLNYVRDHYEVDRKLDSGATLRTSARALAITGQMLEESEKRYRLPMSRMIWVARGGRALQALLTVSTPGSLSKSLYRHWLVLLYVFEAVIIVGALLLSAEPARTFGLTALAVTFFLHMASLITGDLIVGRRGWVKVAVFLLSFVVLVLAALGLLALRSGGLRVITCPVAPEAQEWLRWGLCKIL